Protein AF-A0A2Z6RD69-F1 (afdb_monomer)

Solvent-accessible surface area (backbone atoms only — not comparable to full-atom values): 12240 Å² total; per-residue (Å²): 138,85,84,83,81,80,77,81,79,75,80,77,78,74,77,72,75,71,79,79,71,28,57,44,72,60,38,43,79,26,50,42,64,58,38,48,56,56,53,67,76,43,97,69,84,78,51,71,75,56,50,52,48,39,59,77,64,63,42,27,20,49,56,56,70,68,52,44,58,68,55,35,48,75,70,68,46,56,67,78,54,28,60,51,50,39,55,48,51,62,55,30,72,45,63,68,74,52,79,88,66,58,84,45,73,63,53,50,52,52,52,31,51,76,71,66,47,77,82,83,61,68,84,77,58,78,76,82,77,77,83,83,72,90,74,58,95,80,38,64,68,58,52,52,50,51,52,53,51,51,52,52,53,52,58,54,70,68,49,91,42,82,75,50,53,63,54,49,50,57,55,51,54,53,56,54,58,60,46,66,82,74,54,89,79,86,86,90,78,85,89,88,133

Mean predicted aligned error: 19.44 Å

Structure (mmCIF, N/CA/C/O backbone):
data_AF-A0A2Z6RD69-F1
#
_entry.id   AF-A0A2Z6RD69-F1
#
loop_
_atom_site.group_PDB
_atom_site.id
_atom_site.type_symbol
_atom_site.label_atom_id
_atom_site.label_alt_id
_atom_site.label_comp_id
_atom_site.label_asym_id
_atom_site.label_entity_id
_atom_site.label_seq_id
_atom_site.pdbx_PDB_ins_code
_atom_site.Cartn_x
_atom_site.Cartn_y
_atom_site.Cartn_z
_atom_site.occupancy
_atom_site.B_iso_or_equiv
_atom_site.auth_seq_id
_atom_site.auth_comp_id
_atom_site.auth_asym_id
_atom_site.auth_atom_id
_atom_site.pdbx_PDB_model_num
ATOM 1 N N . MET A 1 1 ? 55.267 23.410 -36.744 1.00 39.72 1 MET A N 1
ATOM 2 C CA . MET A 1 1 ? 53.801 23.600 -36.730 1.00 39.72 1 MET A CA 1
ATOM 3 C C . MET A 1 1 ? 53.249 22.596 -35.735 1.00 39.72 1 MET A C 1
ATOM 5 O O . MET A 1 1 ? 53.411 21.408 -35.966 1.00 39.72 1 MET A O 1
ATOM 9 N N . SER A 1 2 ? 52.777 23.062 -34.579 1.00 41.88 2 SER A N 1
ATOM 10 C CA . SER A 1 2 ? 52.356 22.202 -33.466 1.00 41.88 2 SER A CA 1
ATOM 11 C C . SER A 1 2 ? 50.836 22.060 -33.500 1.00 41.88 2 SER A C 1
ATOM 13 O O . SER A 1 2 ? 50.135 23.068 -33.444 1.00 41.88 2 SER A O 1
ATOM 15 N N . SER A 1 3 ? 50.338 20.835 -33.652 1.00 45.72 3 SER A N 1
ATOM 16 C CA . SER A 1 3 ? 48.906 20.540 -33.710 1.00 45.72 3 SER A CA 1
ATOM 17 C C . SER A 1 3 ? 48.334 20.462 -32.293 1.00 45.72 3 SER A C 1
ATOM 19 O O . SER A 1 3 ? 48.671 19.555 -31.535 1.00 45.72 3 SER A O 1
ATOM 21 N N . GLN A 1 4 ? 47.468 21.410 -31.929 1.00 45.72 4 GLN A N 1
ATOM 22 C CA . GLN A 1 4 ? 46.631 21.319 -30.732 1.00 45.72 4 GLN A CA 1
ATOM 23 C C . GLN A 1 4 ? 45.548 20.256 -30.960 1.00 45.72 4 GLN A C 1
ATOM 25 O O . GLN A 1 4 ? 44.713 20.402 -31.850 1.00 45.72 4 GLN A O 1
ATOM 30 N N . ALA A 1 5 ? 45.552 19.197 -30.153 1.00 45.31 5 ALA A N 1
ATOM 31 C CA . ALA A 1 5 ? 44.437 18.262 -30.067 1.00 45.31 5 ALA A CA 1
ATOM 32 C C . ALA A 1 5 ? 43.362 18.859 -29.145 1.00 45.31 5 ALA A C 1
ATOM 34 O O . ALA A 1 5 ? 43.613 19.104 -27.964 1.00 45.31 5 ALA A O 1
ATOM 35 N N . SER A 1 6 ? 42.175 19.126 -29.687 1.00 50.34 6 SER A N 1
ATOM 36 C CA . SER A 1 6 ? 41.013 19.531 -28.896 1.00 50.34 6 SER A CA 1
ATOM 37 C C . SER A 1 6 ? 40.513 18.355 -28.058 1.00 50.34 6 SER A C 1
ATOM 39 O O . SER A 1 6 ? 40.300 17.258 -28.572 1.00 50.34 6 SER A O 1
ATOM 41 N N . LEU A 1 7 ? 40.326 18.600 -26.761 1.00 45.75 7 LEU A N 1
ATOM 42 C CA . LEU A 1 7 ? 39.707 17.663 -25.827 1.00 45.75 7 LEU A CA 1
ATOM 43 C C . LEU A 1 7 ? 38.266 17.345 -26.266 1.00 45.75 7 LEU A C 1
ATOM 45 O O . LEU A 1 7 ? 37.553 18.263 -26.685 1.00 45.75 7 LEU A O 1
ATOM 49 N N . PRO A 1 8 ? 37.805 16.087 -26.148 1.00 45.25 8 PRO A N 1
ATOM 50 C CA . PRO A 1 8 ? 36.407 15.765 -26.384 1.00 45.25 8 PRO A CA 1
ATOM 51 C C . PRO A 1 8 ? 35.546 16.458 -25.323 1.00 45.25 8 PRO A C 1
ATOM 53 O O . PRO A 1 8 ? 35.830 16.387 -24.127 1.00 45.25 8 PRO A O 1
ATOM 56 N N . ALA A 1 9 ? 34.503 17.155 -25.773 1.00 48.44 9 ALA A N 1
ATOM 57 C CA . ALA A 1 9 ? 33.519 17.765 -24.893 1.00 48.44 9 ALA A CA 1
ATOM 58 C C . ALA A 1 9 ? 32.874 16.676 -24.025 1.00 48.44 9 ALA A C 1
ATOM 60 O O . ALA A 1 9 ? 32.323 15.705 -24.548 1.00 48.44 9 ALA A O 1
ATOM 61 N N . SER A 1 10 ? 32.962 16.835 -22.703 1.00 44.03 10 SER A N 1
ATOM 62 C CA . SER A 1 10 ? 32.304 15.942 -21.754 1.00 44.03 10 SER A CA 1
ATOM 63 C C . SER A 1 10 ? 30.807 15.861 -22.064 1.00 44.03 10 SER A C 1
ATOM 65 O O . SER A 1 10 ? 30.185 16.907 -22.281 1.00 44.03 10 SER A O 1
ATOM 67 N N . PRO A 1 11 ? 30.198 14.662 -22.058 1.00 48.59 11 PRO A N 1
ATOM 68 C CA . PRO A 1 11 ? 28.756 14.547 -22.179 1.00 48.59 11 PRO A CA 1
ATOM 69 C C . PRO A 1 11 ? 28.122 15.300 -21.009 1.00 48.59 11 PRO A C 1
ATOM 71 O O . PRO A 1 11 ? 28.412 15.025 -19.843 1.00 48.59 11 PRO A O 1
ATOM 74 N N . ALA A 1 12 ? 27.292 16.292 -21.333 1.00 43.81 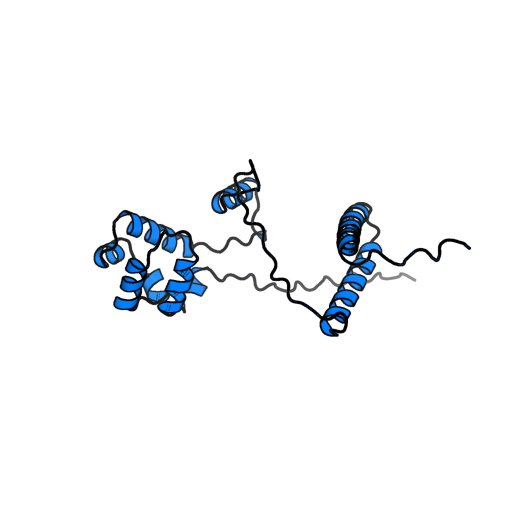12 ALA A N 1
ATOM 75 C CA . ALA A 1 12 ? 26.470 16.977 -20.355 1.00 43.81 12 ALA A CA 1
ATOM 76 C C . ALA A 1 12 ? 25.653 15.913 -19.618 1.00 43.81 12 ALA A C 1
ATOM 78 O O . ALA A 1 12 ? 24.848 15.209 -20.228 1.00 43.81 12 ALA A O 1
ATOM 79 N N . LEU A 1 13 ? 25.918 15.771 -18.318 1.00 40.81 13 LEU A N 1
ATOM 80 C CA . LEU A 1 13 ? 25.120 14.972 -17.402 1.00 40.81 13 LEU A CA 1
ATOM 81 C C . LEU A 1 13 ? 23.673 15.430 -17.556 1.00 40.81 13 LEU A C 1
ATOM 83 O O . LEU A 1 13 ? 23.290 16.507 -17.103 1.00 40.81 13 LEU A O 1
ATOM 87 N N . ILE A 1 14 ? 22.879 14.614 -18.242 1.00 50.59 14 ILE A N 1
ATOM 88 C CA . ILE A 1 14 ? 21.433 14.704 -18.189 1.00 50.59 14 ILE A CA 1
ATOM 89 C C . ILE A 1 14 ? 21.134 14.424 -16.723 1.00 50.59 14 ILE A C 1
ATOM 91 O O . ILE A 1 14 ? 21.324 13.301 -16.257 1.00 50.59 14 ILE A O 1
ATOM 95 N N . THR A 1 15 ? 20.788 15.464 -15.968 1.00 44.53 15 THR A N 1
ATOM 96 C CA . THR A 1 15 ? 20.327 15.329 -14.592 1.00 44.53 15 THR A CA 1
ATOM 97 C C . THR A 1 15 ? 19.033 14.535 -14.658 1.00 44.53 15 THR A C 1
ATOM 99 O O . THR A 1 15 ? 17.945 15.099 -14.781 1.00 44.53 15 THR A O 1
ATOM 102 N N . GLU A 1 16 ? 19.156 13.208 -14.646 1.00 43.66 16 GLU A N 1
ATOM 103 C CA . GLU A 1 16 ? 18.074 12.302 -14.321 1.00 43.66 16 GLU A CA 1
ATOM 104 C C . GLU A 1 16 ? 17.489 12.856 -13.032 1.00 43.66 16 GLU A C 1
ATOM 106 O O . GLU A 1 16 ? 18.148 12.903 -11.990 1.00 43.66 16 GLU A O 1
ATOM 111 N N . LYS A 1 17 ? 16.274 13.390 -13.130 1.00 44.03 17 LYS A N 1
ATOM 112 C CA . LYS A 1 17 ? 15.493 13.823 -11.987 1.00 44.03 17 LYS A CA 1
ATOM 113 C C . LYS A 1 17 ? 15.185 12.542 -11.229 1.00 44.03 17 LYS A C 1
ATOM 115 O O . LYS A 1 17 ? 14.165 11.909 -11.482 1.00 44.03 17 LYS A O 1
ATOM 120 N N . VAL A 1 18 ? 16.139 12.112 -10.401 1.00 50.16 18 VAL A N 1
ATOM 121 C CA . VAL A 1 18 ? 16.066 10.916 -9.571 1.00 50.16 18 VAL A CA 1
ATOM 122 C C . VAL A 1 18 ? 14.691 10.968 -8.938 1.00 50.16 18 VAL A C 1
ATOM 124 O O . VAL A 1 18 ? 14.381 11.931 -8.237 1.00 50.16 18 VAL A O 1
ATOM 127 N N . SER A 1 19 ? 13.832 10.014 -9.293 1.00 51.38 19 SER A N 1
ATOM 128 C CA . SER A 1 19 ? 12.452 9.981 -8.828 1.00 51.38 19 SER A CA 1
ATOM 129 C C . SER A 1 19 ? 12.483 9.796 -7.315 1.00 51.38 19 SER A C 1
ATOM 131 O O . SER A 1 19 ? 12.546 8.682 -6.808 1.00 51.38 19 SER A O 1
ATOM 133 N N . THR A 1 20 ? 12.501 10.904 -6.579 1.00 58.75 20 THR A N 1
ATOM 134 C CA . THR A 1 20 ? 12.463 10.945 -5.116 1.00 58.75 20 THR A CA 1
ATOM 135 C C . THR A 1 20 ? 11.065 10.661 -4.576 1.00 58.75 20 THR A C 1
ATOM 137 O O . THR A 1 20 ? 10.891 10.667 -3.359 1.00 58.75 20 THR A O 1
ATOM 140 N N . LYS A 1 21 ? 10.088 10.408 -5.460 1.00 68.50 21 LYS A N 1
ATOM 141 C CA . LYS A 1 21 ? 8.696 10.143 -5.107 1.00 68.50 21 LYS A CA 1
ATOM 142 C C . LYS A 1 21 ? 8.599 8.816 -4.349 1.00 68.50 21 LYS A C 1
ATOM 144 O O . LYS A 1 21 ? 8.937 7.754 -4.873 1.00 68.50 21 LYS A O 1
ATOM 149 N N . THR A 1 22 ? 8.170 8.894 -3.097 1.00 77.50 22 THR A N 1
ATOM 150 C CA . THR A 1 22 ? 7.910 7.739 -2.234 1.00 77.50 22 THR A CA 1
ATOM 151 C C . THR A 1 22 ? 6.554 7.114 -2.564 1.00 77.50 22 THR A C 1
ATOM 153 O O . THR A 1 22 ? 5.725 7.710 -3.253 1.00 77.50 22 THR A O 1
ATOM 156 N N . MET A 1 23 ? 6.295 5.900 -2.068 1.00 84.69 23 MET A N 1
ATOM 157 C CA . MET A 1 23 ? 4.976 5.280 -2.235 1.00 84.69 23 MET A CA 1
ATOM 158 C C . MET A 1 23 ? 3.888 6.081 -1.500 1.00 84.69 23 MET A C 1
ATOM 160 O O . MET A 1 23 ? 2.762 6.175 -1.982 1.00 84.69 23 MET A O 1
ATOM 164 N N . SER A 1 24 ? 4.244 6.710 -0.376 1.00 87.94 24 SER A N 1
ATOM 165 C CA . SER A 1 24 ? 3.379 7.647 0.343 1.00 87.94 24 SER A CA 1
ATOM 166 C C . SER A 1 24 ? 2.954 8.835 -0.528 1.00 87.94 24 SER A C 1
ATOM 168 O O . SER A 1 24 ? 1.783 9.200 -0.521 1.00 87.94 24 SER A O 1
ATOM 170 N N . ASP A 1 25 ? 3.865 9.398 -1.328 1.00 88.94 25 ASP A N 1
ATOM 171 C CA . ASP A 1 25 ? 3.561 10.529 -2.223 1.00 88.94 25 ASP A CA 1
ATOM 172 C C . ASP A 1 25 ? 2.627 10.152 -3.383 1.00 88.94 25 ASP A C 1
ATOM 174 O O . ASP A 1 25 ? 2.091 11.025 -4.059 1.00 88.94 25 ASP A O 1
ATOM 178 N N . LEU A 1 26 ? 2.492 8.858 -3.690 1.00 89.06 26 LEU A N 1
ATOM 179 C CA . LEU A 1 26 ? 1.514 8.370 -4.664 1.00 89.06 26 LEU A CA 1
ATOM 180 C C . LEU A 1 26 ? 0.145 8.195 -4.015 1.00 89.06 26 LEU A C 1
ATOM 182 O O . LEU A 1 26 ? -0.854 8.597 -4.592 1.00 89.06 26 LEU A O 1
ATOM 186 N N . ILE A 1 27 ? 0.117 7.605 -2.819 1.00 92.75 27 ILE A N 1
ATOM 187 C CA . ILE A 1 27 ? -1.126 7.265 -2.124 1.00 92.75 27 ILE A CA 1
ATOM 188 C C . ILE A 1 27 ? -1.825 8.509 -1.585 1.00 92.75 27 ILE A C 1
ATOM 190 O O . ILE A 1 27 ? -3.043 8.511 -1.510 1.00 92.75 27 ILE A O 1
ATOM 194 N N . LYS A 1 28 ? -1.087 9.562 -1.216 1.00 94.75 28 LYS A N 1
ATOM 195 C CA . LYS A 1 28 ? -1.651 10.764 -0.583 1.00 94.75 28 LYS A CA 1
ATOM 196 C C . LYS A 1 28 ? -2.823 11.378 -1.356 1.00 94.75 28 LYS A C 1
ATOM 198 O O . LYS A 1 28 ? -3.743 11.886 -0.724 1.00 94.75 28 LYS A O 1
ATOM 203 N N . ASP A 1 29 ? -2.780 11.308 -2.682 1.00 95.38 29 ASP A N 1
ATOM 204 C CA . ASP A 1 29 ? -3.767 11.936 -3.561 1.00 95.38 29 ASP A CA 1
ATOM 205 C C . ASP A 1 29 ? -4.932 10.997 -3.927 1.00 95.38 29 ASP A C 1
ATOM 207 O O . ASP A 1 29 ? -5.816 11.404 -4.674 1.00 95.38 29 ASP A O 1
ATOM 211 N N . PHE A 1 30 ? -4.944 9.757 -3.422 1.00 97.69 30 PHE A N 1
ATOM 212 C CA . PHE A 1 30 ? -5.991 8.788 -3.743 1.00 97.69 30 PHE A CA 1
ATOM 213 C C . PHE A 1 30 ? -7.309 9.110 -3.054 1.00 97.69 30 PHE A C 1
ATOM 215 O O . PHE A 1 30 ? -7.348 9.366 -1.845 1.00 97.69 30 PHE A O 1
ATOM 222 N N . ASP A 1 31 ? -8.400 8.971 -3.800 1.00 98.00 31 ASP A N 1
ATOM 223 C CA . ASP A 1 31 ? -9.725 8.845 -3.202 1.00 98.00 31 ASP A CA 1
ATOM 224 C C . ASP A 1 31 ? -9.923 7.464 -2.538 1.00 98.00 31 ASP A C 1
ATOM 226 O O . ASP A 1 31 ? -9.041 6.594 -2.533 1.00 98.00 31 ASP A O 1
ATOM 230 N N . THR A 1 32 ? -11.083 7.253 -1.913 1.00 98.00 32 THR A N 1
ATOM 231 C CA . THR A 1 32 ? -11.370 6.002 -1.200 1.00 98.00 32 THR A CA 1
ATOM 232 C C . THR A 1 32 ? -11.392 4.772 -2.115 1.00 98.00 32 THR A C 1
ATOM 234 O O . THR A 1 32 ? -10.953 3.700 -1.686 1.00 98.00 32 THR A O 1
ATOM 237 N N . GLU A 1 33 ? -11.874 4.878 -3.356 1.00 98.06 33 GLU A N 1
ATOM 238 C CA . GLU A 1 33 ? -11.934 3.727 -4.268 1.00 98.06 33 GLU A CA 1
ATOM 239 C C . GLU A 1 33 ? -10.560 3.422 -4.871 1.00 98.06 33 GLU A C 1
ATOM 241 O O . GLU A 1 33 ? -10.163 2.253 -4.903 1.00 98.06 33 GLU A O 1
ATOM 246 N N . GLU A 1 34 ? -9.793 4.447 -5.247 1.00 97.88 34 GLU A N 1
ATOM 247 C CA . GLU A 1 34 ? -8.403 4.306 -5.698 1.00 97.88 34 GLU A CA 1
ATOM 248 C C . GLU A 1 34 ? -7.528 3.658 -4.612 1.00 97.88 34 GLU A C 1
ATOM 250 O O . GLU A 1 34 ? -6.745 2.736 -4.883 1.00 97.88 34 GLU A O 1
ATOM 255 N N . LEU A 1 35 ? -7.709 4.062 -3.349 1.00 97.62 35 LEU A N 1
ATOM 256 C CA . LEU A 1 35 ? -7.048 3.433 -2.207 1.00 97.62 35 LEU A CA 1
ATOM 257 C C . LEU A 1 35 ? -7.437 1.953 -2.069 1.00 97.62 35 LEU A C 1
ATOM 259 O O . LEU A 1 35 ? -6.565 1.102 -1.862 1.00 97.62 35 LEU A O 1
ATOM 263 N N . ILE A 1 36 ? -8.726 1.619 -2.175 1.00 97.19 36 ILE A N 1
ATOM 264 C CA . ILE A 1 36 ? -9.204 0.231 -2.082 1.00 97.19 36 ILE A CA 1
ATOM 265 C C . ILE A 1 36 ? -8.630 -0.621 -3.212 1.00 97.19 36 ILE A C 1
ATOM 267 O O . ILE A 1 36 ? -8.153 -1.731 -2.950 1.00 97.19 36 ILE A O 1
ATOM 271 N N . GLU A 1 37 ? -8.622 -0.109 -4.441 1.00 96.62 37 GLU A N 1
ATOM 272 C CA . GLU A 1 37 ? -8.028 -0.793 -5.585 1.00 96.62 37 GLU A CA 1
ATOM 273 C C . GLU A 1 37 ? -6.540 -1.068 -5.339 1.00 96.62 37 GLU A C 1
ATOM 275 O O . GLU A 1 37 ? -6.066 -2.204 -5.491 1.00 96.62 37 GLU A O 1
ATOM 280 N N . TYR A 1 38 ? -5.807 -0.051 -4.887 1.00 95.25 38 TYR A N 1
ATOM 281 C CA . TYR A 1 38 ? -4.396 -0.177 -4.556 1.00 95.25 38 TYR A CA 1
ATOM 282 C C . TYR A 1 38 ? -4.152 -1.242 -3.480 1.00 95.25 38 TYR A C 1
ATOM 284 O O . TYR A 1 38 ? -3.307 -2.126 -3.665 1.00 95.25 38 TYR A O 1
ATOM 292 N N . LEU A 1 39 ? -4.898 -1.195 -2.372 1.00 94.44 39 LEU A N 1
ATOM 293 C CA . LEU A 1 39 ? -4.778 -2.139 -1.258 1.00 94.44 39 LEU A CA 1
ATOM 294 C C . LEU A 1 39 ? -5.194 -3.563 -1.654 1.00 94.44 39 LEU A C 1
ATOM 296 O O . LEU A 1 39 ? -4.586 -4.526 -1.177 1.00 94.44 39 LEU A O 1
ATOM 300 N N . GLY A 1 40 ? -6.175 -3.713 -2.547 1.00 92.62 40 GLY A N 1
ATOM 301 C CA . GLY A 1 40 ? -6.621 -5.001 -3.084 1.00 92.62 40 GLY A CA 1
ATOM 302 C C . GLY A 1 40 ? -5.541 -5.723 -3.887 1.00 92.62 40 GLY A C 1
ATOM 303 O O . GLY A 1 40 ? -5.436 -6.949 -3.832 1.00 92.62 40 GLY A O 1
ATOM 304 N N . ARG A 1 41 ? -4.664 -4.968 -4.557 1.00 89.69 41 ARG A N 1
ATOM 305 C CA . ARG A 1 41 ? -3.493 -5.510 -5.265 1.00 89.69 41 ARG A CA 1
ATOM 306 C C . ARG A 1 41 ? -2.354 -5.907 -4.316 1.00 89.69 41 ARG A C 1
ATOM 308 O O . ARG A 1 41 ? -1.399 -6.560 -4.744 1.00 89.69 41 ARG A O 1
ATOM 315 N N . LYS A 1 42 ? -2.408 -5.527 -3.033 1.00 88.06 42 LYS A N 1
ATOM 316 C CA . LYS A 1 42 ? -1.383 -5.881 -2.039 1.00 88.06 42 LYS A CA 1
ATOM 317 C C . LYS A 1 42 ? -1.709 -7.195 -1.341 1.00 88.06 42 LYS A C 1
ATOM 319 O O . LYS A 1 42 ? -2.856 -7.550 -1.095 1.00 88.06 42 LYS A O 1
ATOM 324 N N . ASN A 1 43 ? -0.666 -7.899 -0.906 1.00 86.81 43 ASN A N 1
ATOM 325 C CA . ASN A 1 43 ? -0.791 -9.149 -0.154 1.00 86.81 43 ASN A CA 1
ATOM 326 C C . ASN A 1 43 ? -1.147 -8.910 1.335 1.00 86.81 43 ASN A C 1
ATOM 328 O O . ASN A 1 43 ? -0.490 -9.428 2.240 1.00 86.81 43 ASN A O 1
ATOM 332 N N . LEU A 1 44 ? -2.183 -8.103 1.591 1.00 90.31 44 LEU A N 1
ATOM 333 C CA . LEU A 1 44 ? -2.658 -7.720 2.927 1.00 90.31 44 LEU A CA 1
ATOM 334 C C . LEU A 1 44 ? -3.815 -8.599 3.427 1.00 90.31 44 LEU A C 1
ATOM 336 O O . LEU A 1 44 ? -4.338 -8.357 4.517 1.00 90.31 44 LEU A O 1
ATOM 340 N N . LYS A 1 45 ? -4.216 -9.629 2.667 1.00 91.75 45 LYS A N 1
ATOM 341 C CA . LYS A 1 45 ? -5.328 -10.540 3.008 1.00 91.75 45 LYS A CA 1
ATOM 342 C C . LYS A 1 45 ? -6.596 -9.778 3.436 1.00 91.75 45 LYS A C 1
ATOM 344 O O . LYS A 1 45 ? -7.262 -10.153 4.404 1.00 91.75 45 LYS A O 1
ATOM 349 N N . LEU A 1 46 ? -6.873 -8.660 2.767 1.00 92.69 46 LEU A N 1
ATOM 350 C CA . LEU A 1 46 ? -8.092 -7.889 2.968 1.00 92.69 46 LEU A CA 1
ATOM 351 C C . LEU A 1 46 ? -9.260 -8.628 2.309 1.00 92.69 46 LEU A C 1
ATOM 353 O O . LEU A 1 46 ? -9.083 -9.341 1.325 1.00 92.69 46 LEU A O 1
ATOM 357 N N . LYS A 1 47 ? -10.442 -8.498 2.901 1.00 94.12 47 LYS A N 1
ATOM 358 C CA . LYS A 1 47 ? -11.693 -9.055 2.390 1.00 94.12 47 LYS A CA 1
ATOM 359 C C . LYS A 1 47 ? -12.633 -7.893 2.120 1.00 94.12 47 LYS A C 1
ATOM 361 O O . LYS A 1 47 ? -12.461 -6.822 2.700 1.00 94.12 47 LYS A O 1
ATOM 366 N N . GLU A 1 48 ? -13.672 -8.141 1.337 1.00 95.50 48 GLU A N 1
ATOM 367 C CA . GLU A 1 48 ? -14.663 -7.121 0.991 1.00 95.50 48 GLU A CA 1
ATOM 368 C C . GLU A 1 48 ? -15.281 -6.429 2.217 1.00 95.50 48 GLU A C 1
ATOM 370 O O . GLU A 1 48 ? -15.528 -5.229 2.207 1.00 95.50 48 GLU A O 1
ATOM 375 N N . THR A 1 49 ? -15.457 -7.146 3.330 1.00 94.75 49 THR A N 1
ATOM 376 C CA . THR A 1 49 ? -15.935 -6.561 4.593 1.00 94.75 49 THR A CA 1
ATOM 377 C C . THR A 1 49 ? -15.018 -5.468 5.137 1.00 94.75 49 THR A C 1
ATOM 379 O O . THR A 1 49 ? -15.510 -4.509 5.721 1.00 94.75 49 THR A O 1
ATOM 382 N N . HIS A 1 50 ? -13.704 -5.578 4.936 1.00 95.12 50 HIS A N 1
ATOM 383 C CA . HIS A 1 50 ? -12.755 -4.544 5.342 1.00 95.12 50 HIS A CA 1
ATOM 384 C C . HIS A 1 50 ? -12.842 -3.324 4.421 1.00 95.12 50 HIS A C 1
ATOM 386 O O . HIS A 1 50 ? -12.837 -2.199 4.907 1.00 95.12 50 HIS A O 1
ATOM 392 N N . PHE A 1 51 ? -12.996 -3.533 3.111 1.00 96.38 51 PHE A N 1
ATOM 393 C CA . PHE A 1 51 ? -13.170 -2.434 2.156 1.00 96.38 51 PHE A CA 1
ATOM 394 C C . PHE A 1 51 ? -14.476 -1.673 2.386 1.00 96.38 51 PHE A C 1
ATOM 396 O O . PHE A 1 51 ? -14.481 -0.447 2.362 1.00 96.38 51 PHE A O 1
ATOM 403 N N . LYS A 1 52 ? -15.563 -2.367 2.744 1.00 96.31 52 LYS A N 1
ATOM 404 C CA . LYS A 1 52 ? -16.813 -1.720 3.180 1.00 96.31 52 LYS A CA 1
ATOM 405 C C . LYS A 1 52 ? -16.621 -0.786 4.375 1.00 96.31 52 LYS A C 1
ATOM 407 O O . LYS A 1 52 ? -17.299 0.233 4.447 1.00 96.31 52 LYS A O 1
ATOM 412 N N . ILE A 1 53 ? -15.716 -1.113 5.301 1.00 95.19 53 ILE A N 1
ATOM 413 C CA . ILE A 1 53 ? -15.399 -0.234 6.434 1.00 95.19 53 ILE A CA 1
ATOM 414 C C . ILE A 1 53 ? -14.678 1.025 5.945 1.00 95.19 53 ILE A C 1
ATOM 416 O O . ILE A 1 53 ? -15.063 2.113 6.361 1.00 95.19 53 ILE A O 1
ATOM 420 N N . LEU A 1 54 ? -13.701 0.887 5.039 1.00 95.75 54 LEU A N 1
ATOM 421 C CA . LEU A 1 54 ? -12.997 2.032 4.448 1.00 95.75 54 LEU A CA 1
ATOM 422 C C . LEU A 1 54 ? -13.967 2.968 3.714 1.00 95.75 54 LEU A C 1
ATOM 424 O O . LEU A 1 54 ? -13.949 4.164 3.981 1.00 95.75 54 LEU A O 1
ATOM 428 N N . ARG A 1 55 ? -14.883 2.419 2.899 1.00 97.44 55 ARG A N 1
ATOM 429 C CA . ARG A 1 55 ? -15.952 3.186 2.225 1.00 97.44 55 ARG A CA 1
ATOM 430 C C . ARG A 1 55 ? -16.873 3.891 3.207 1.00 97.44 55 ARG A C 1
ATOM 432 O O . ARG A 1 55 ? -17.110 5.081 3.091 1.00 97.44 55 ARG A O 1
ATOM 439 N N . LYS A 1 56 ? -17.370 3.165 4.213 1.00 96.44 56 LYS A N 1
ATOM 440 C CA . LYS A 1 56 ? -18.288 3.714 5.225 1.00 96.44 56 LYS A CA 1
ATOM 441 C C . LYS A 1 56 ? -17.657 4.844 6.042 1.00 96.44 56 LYS A C 1
ATOM 443 O O . LYS A 1 56 ? -18.375 5.674 6.591 1.00 96.44 56 LYS A O 1
ATOM 448 N N . LYS A 1 57 ? -16.337 4.812 6.202 1.00 95.06 57 LYS A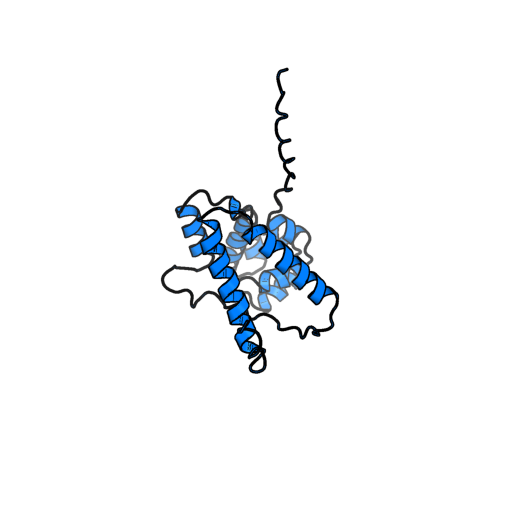 N 1
ATOM 449 C CA . LYS A 1 57 ? -15.560 5.817 6.928 1.00 95.06 57 LYS A CA 1
ATOM 450 C C . LYS A 1 57 ? -14.948 6.871 6.003 1.00 95.06 57 LYS A C 1
ATOM 452 O O . LYS A 1 57 ? -14.259 7.733 6.529 1.00 95.06 57 LYS A O 1
ATOM 457 N N . GLU A 1 58 ? -15.194 6.777 4.693 1.00 96.25 58 GLU A N 1
ATOM 458 C CA . GLU A 1 58 ? -14.679 7.687 3.662 1.00 96.25 58 GLU A CA 1
ATOM 459 C C . GLU A 1 58 ? -13.165 7.911 3.784 1.00 96.25 58 GLU A C 1
ATOM 461 O O . GLU A 1 58 ? -12.670 9.023 3.665 1.00 96.25 58 GLU A O 1
ATOM 466 N N . ILE A 1 59 ? -12.416 6.839 4.072 1.00 96.12 59 ILE A N 1
ATOM 467 C CA . ILE A 1 59 ? -10.966 6.937 4.279 1.00 96.12 59 ILE A CA 1
ATOM 468 C C . ILE A 1 59 ? -10.302 7.143 2.920 1.00 96.12 59 ILE A C 1
ATOM 470 O O . ILE A 1 59 ? -10.281 6.219 2.100 1.00 96.12 59 ILE A O 1
ATOM 474 N N . ALA A 1 60 ? -9.770 8.339 2.684 1.00 97.56 60 ALA A N 1
ATOM 475 C CA . ALA A 1 60 ? -8.957 8.645 1.517 1.00 97.56 60 ALA A CA 1
ATOM 476 C C . ALA A 1 60 ? -7.486 8.272 1.761 1.00 97.56 60 ALA A C 1
ATOM 478 O O . ALA A 1 60 ? -7.074 7.893 2.865 1.00 97.56 60 ALA A O 1
ATOM 479 N N . GLY A 1 61 ? -6.671 8.366 0.717 1.00 97.31 61 GLY A N 1
ATOM 480 C CA . GLY A 1 61 ? -5.258 8.024 0.775 1.00 97.31 61 GLY A CA 1
ATOM 481 C C . GLY A 1 61 ? -4.466 8.840 1.798 1.00 97.31 61 GLY A C 1
ATOM 482 O O . GLY A 1 61 ? -3.658 8.270 2.531 1.00 97.31 61 GLY A O 1
ATOM 483 N N . SER A 1 62 ? -4.740 10.141 1.928 1.00 95.31 62 SER A N 1
ATOM 484 C CA . SER A 1 62 ? -4.150 10.984 2.976 1.00 95.31 62 SER A CA 1
ATOM 485 C C . SER A 1 62 ? -4.503 10.498 4.383 1.00 95.31 62 SER A C 1
ATOM 487 O O . SER A 1 62 ? -3.610 10.343 5.214 1.00 95.31 62 SER A O 1
ATOM 489 N N . ASP A 1 63 ? -5.776 10.184 4.635 1.00 96.19 63 ASP A N 1
ATOM 490 C CA . ASP A 1 63 ? -6.245 9.727 5.948 1.00 96.19 63 ASP A CA 1
ATOM 491 C C . ASP A 1 63 ? -5.636 8.376 6.310 1.00 96.19 63 ASP A C 1
ATOM 493 O O . ASP A 1 63 ? -5.244 8.141 7.454 1.00 96.19 63 ASP A O 1
ATOM 497 N N . PHE A 1 64 ? -5.526 7.489 5.317 1.00 96.12 64 PHE A N 1
ATOM 498 C CA . PHE A 1 64 ? -4.925 6.171 5.470 1.00 96.12 64 PHE A CA 1
ATOM 499 C C . PHE A 1 64 ? -3.474 6.248 5.950 1.00 96.12 64 PHE A C 1
ATOM 501 O O . PHE A 1 64 ? -3.072 5.464 6.809 1.00 96.12 64 PHE A O 1
ATOM 508 N N . LEU A 1 65 ? -2.699 7.200 5.427 1.00 95.00 65 LEU A N 1
ATOM 509 C CA . LEU A 1 65 ? -1.307 7.413 5.829 1.00 95.00 65 LEU A CA 1
ATOM 510 C C . LEU A 1 65 ? -1.181 7.918 7.277 1.00 95.00 65 LEU A C 1
ATOM 512 O O . LEU A 1 65 ? -0.145 7.709 7.904 1.00 95.00 65 LEU A O 1
ATOM 516 N N . GLU A 1 66 ? -2.234 8.525 7.829 1.00 94.25 66 GLU A N 1
ATOM 517 C CA . GLU A 1 66 ? -2.296 9.007 9.216 1.00 94.25 66 GLU A CA 1
ATOM 518 C C . GLU A 1 66 ? -2.942 8.011 10.196 1.00 94.25 66 GLU A C 1
ATOM 520 O O . GLU A 1 66 ? -3.169 8.334 11.376 1.00 94.25 66 GLU A O 1
ATOM 525 N N . LEU A 1 67 ? -3.288 6.806 9.730 1.00 93.62 67 LEU A N 1
ATOM 526 C CA . LEU A 1 67 ? -3.848 5.769 10.586 1.00 93.62 67 LEU A CA 1
ATOM 527 C C . LEU A 1 67 ? -2.772 5.192 11.506 1.00 93.62 67 LEU A C 1
ATOM 529 O O . LEU A 1 67 ? -1.794 4.587 11.076 1.00 93.62 67 LEU A O 1
ATOM 533 N N . THR A 1 68 ? -3.007 5.336 12.806 1.00 92.19 68 THR A N 1
ATOM 534 C CA . THR A 1 68 ? -2.224 4.692 13.859 1.00 92.19 68 THR A CA 1
ATOM 535 C C . THR A 1 68 ? -2.880 3.381 14.284 1.00 92.19 68 THR A C 1
ATOM 537 O O . THR A 1 68 ? -4.055 3.131 14.001 1.00 92.19 68 THR A O 1
ATOM 540 N N . GLU A 1 69 ? -2.139 2.548 15.014 1.00 92.12 69 GLU A N 1
ATOM 541 C CA . GLU A 1 69 ? -2.672 1.322 15.621 1.00 92.12 69 GLU A CA 1
ATOM 542 C C . GLU A 1 69 ? -3.932 1.590 16.467 1.00 92.12 69 GLU A C 1
ATOM 544 O O . GLU A 1 69 ? -4.924 0.873 16.342 1.00 92.12 69 GLU A O 1
ATOM 549 N N . GLU A 1 70 ? -3.946 2.684 17.234 1.00 92.12 70 GLU A N 1
ATOM 550 C CA . GLU A 1 70 ? -5.101 3.115 18.029 1.00 92.12 70 GLU A CA 1
ATOM 551 C C . GLU A 1 70 ? -6.316 3.471 17.154 1.00 92.12 70 GLU A C 1
ATOM 553 O O . GLU A 1 70 ? -7.418 2.961 17.375 1.00 92.12 70 GLU A O 1
ATOM 558 N N . LYS A 1 71 ? -6.125 4.292 16.108 1.00 92.50 71 LYS A N 1
ATOM 559 C CA . LYS A 1 71 ? -7.209 4.655 15.176 1.00 92.50 71 LYS A CA 1
ATOM 560 C C . LYS A 1 71 ? -7.769 3.415 14.476 1.00 92.50 71 LYS A C 1
ATOM 562 O O . LYS A 1 71 ? -8.984 3.272 14.360 1.00 92.50 71 LYS A O 1
ATOM 567 N N . LEU A 1 72 ? -6.905 2.4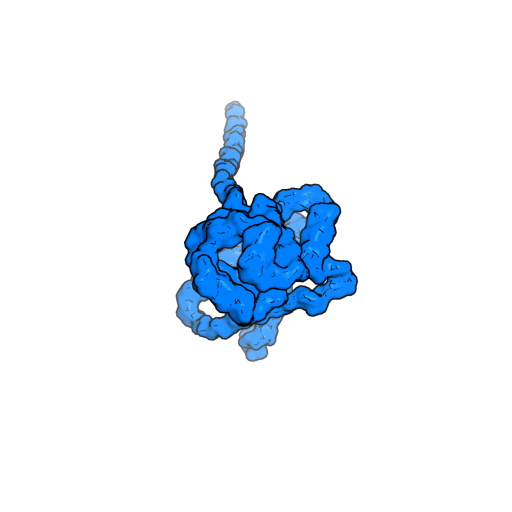94 14.052 1.00 91.69 72 LEU A N 1
ATOM 568 C CA . LEU A 1 72 ? -7.304 1.239 13.410 1.00 91.69 72 LEU A CA 1
ATOM 569 C C . LEU A 1 72 ? -8.113 0.332 14.351 1.00 91.69 72 LEU A C 1
ATOM 571 O O . LEU A 1 72 ? -9.082 -0.290 13.907 1.00 91.69 72 LEU A O 1
ATOM 575 N N . HIS A 1 73 ? -7.767 0.291 15.641 1.00 89.69 73 HIS A N 1
ATOM 576 C CA . HIS A 1 73 ? -8.540 -0.434 16.650 1.00 89.69 73 HIS A CA 1
ATOM 577 C C . HIS A 1 73 ? -9.931 0.195 16.854 1.00 89.69 73 HIS A C 1
ATOM 579 O O . HIS A 1 73 ? -10.939 -0.514 16.894 1.00 89.69 73 HIS A O 1
ATOM 585 N N . ASN A 1 74 ? -10.016 1.529 16.864 1.00 89.31 74 ASN A N 1
ATOM 586 C CA . ASN A 1 74 ? -11.285 2.265 16.962 1.00 89.31 74 ASN A CA 1
ATOM 587 C C . ASN A 1 74 ? -12.187 2.076 15.727 1.00 89.31 74 ASN A C 1
ATOM 589 O O . ASN A 1 74 ? -13.413 2.142 15.821 1.00 89.31 74 ASN A O 1
ATOM 593 N N . ILE A 1 75 ? -11.598 1.774 14.567 1.00 84.00 75 ILE A N 1
ATOM 594 C CA . ILE A 1 75 ? 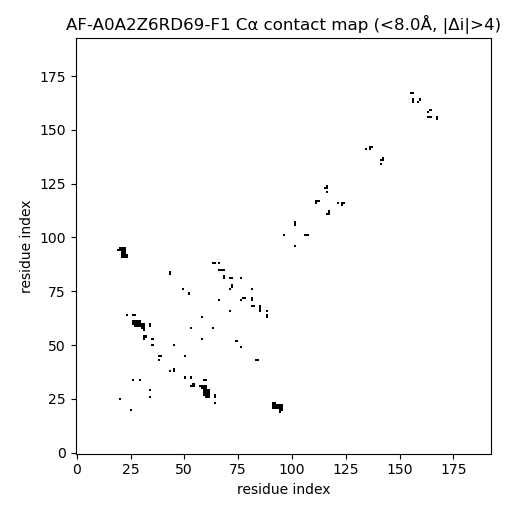-12.311 1.439 13.323 1.00 84.00 75 ILE A CA 1
ATOM 595 C C . ILE A 1 75 ? -12.817 -0.027 13.329 1.00 84.00 75 ILE A C 1
ATOM 597 O O . ILE A 1 75 ? -13.456 -0.478 12.379 1.00 84.00 75 ILE A O 1
ATOM 601 N N . SER A 1 76 ? -12.644 -0.752 14.444 1.00 85.06 76 SER A N 1
ATOM 602 C CA . SER A 1 76 ? -13.106 -2.135 14.661 1.00 85.06 76 SER A CA 1
ATOM 603 C C . SER A 1 76 ? -12.390 -3.189 13.808 1.00 85.06 76 SER A C 1
ATOM 605 O O . SER A 1 76 ? -12.950 -4.250 13.518 1.00 85.06 76 SER A O 1
ATOM 607 N N . PHE A 1 77 ? -11.144 -2.936 13.400 1.00 89.69 77 PHE A N 1
ATOM 608 C CA . PHE A 1 77 ? -10.334 -3.979 12.778 1.00 89.69 77 PHE A CA 1
ATOM 609 C C . PHE A 1 77 ? -9.811 -4.970 13.822 1.00 89.69 77 PHE A C 1
ATOM 611 O O . PHE A 1 77 ? -9.397 -4.600 14.916 1.00 89.69 77 PHE A O 1
ATOM 618 N N . ALA A 1 78 ? -9.789 -6.255 13.460 1.00 91.12 78 ALA A N 1
ATOM 619 C CA . ALA A 1 78 ? -9.193 -7.285 14.302 1.00 91.12 78 ALA A CA 1
ATOM 620 C C . ALA A 1 78 ? -7.690 -7.028 14.495 1.00 91.12 78 ALA A C 1
ATOM 622 O O . ALA A 1 78 ? -7.008 -6.634 13.545 1.00 91.12 78 ALA A O 1
ATOM 623 N N . LEU A 1 79 ? -7.160 -7.350 15.679 1.00 91.31 79 LEU A N 1
ATOM 624 C CA . LEU A 1 79 ? -5.762 -7.113 16.067 1.00 91.31 79 LEU A CA 1
ATOM 625 C C . LEU A 1 79 ? -4.749 -7.529 14.984 1.00 91.31 79 LEU A C 1
ATOM 627 O O . LEU A 1 79 ? -3.894 -6.748 14.582 1.00 91.31 79 LEU A O 1
ATOM 631 N N . GLY A 1 80 ? -4.898 -8.732 14.418 1.00 92.12 80 GLY A N 1
ATOM 632 C CA . GLY A 1 80 ? -3.986 -9.223 13.379 1.00 92.12 80 GLY A CA 1
ATOM 633 C C . GLY A 1 80 ? -4.030 -8.441 12.057 1.00 92.12 80 GLY A C 1
ATOM 634 O O . GLY A 1 80 ? -3.073 -8.492 11.282 1.00 92.12 80 GLY A O 1
ATOM 635 N N . LEU A 1 81 ? -5.130 -7.744 11.760 1.00 92.81 81 LEU A N 1
ATOM 636 C CA . LEU A 1 81 ? -5.216 -6.825 10.626 1.00 92.81 81 LEU A CA 1
ATOM 637 C C . LEU A 1 81 ? -4.635 -5.454 10.983 1.00 92.81 81 LEU A C 1
ATOM 639 O O . LEU A 1 81 ? -3.884 -4.918 10.172 1.00 92.81 81 LEU A O 1
ATOM 643 N N . VAL A 1 82 ? -4.919 -4.947 12.186 1.00 94.75 82 VAL A N 1
ATOM 644 C CA . VAL A 1 82 ? -4.349 -3.695 12.708 1.00 94.75 82 VAL A CA 1
ATOM 645 C C . VAL A 1 82 ? -2.826 -3.729 12.610 1.00 94.75 82 VAL A C 1
ATOM 647 O O . VAL A 1 82 ? -2.247 -2.936 11.874 1.00 94.75 82 VAL A O 1
ATOM 650 N N . THR A 1 83 ? -2.178 -4.734 13.207 1.00 93.88 83 THR A N 1
ATOM 651 C CA . THR A 1 83 ? -0.713 -4.876 13.171 1.00 93.88 83 THR A CA 1
ATOM 652 C C . THR A 1 83 ? -0.160 -4.925 11.742 1.00 93.88 83 THR A C 1
ATOM 654 O O . THR A 1 83 ? 0.926 -4.419 11.464 1.00 93.88 83 THR A O 1
ATOM 657 N N . ARG A 1 84 ? -0.891 -5.551 10.810 1.00 94.75 84 ARG A N 1
ATOM 658 C CA . ARG A 1 84 ? -0.459 -5.677 9.413 1.00 94.75 84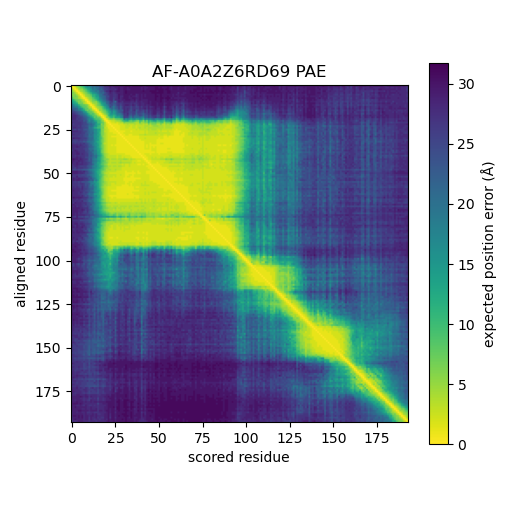 ARG A CA 1
ATOM 659 C C . ARG A 1 84 ? -0.584 -4.361 8.649 1.00 94.75 84 ARG A C 1
ATOM 661 O O . ARG A 1 84 ? 0.302 -4.064 7.855 1.00 94.75 84 ARG A O 1
ATOM 668 N N . LEU A 1 85 ? -1.655 -3.604 8.876 1.00 94.69 85 LEU A N 1
ATOM 669 C CA . LEU A 1 85 ? -1.850 -2.289 8.267 1.00 94.69 85 LEU A CA 1
ATOM 670 C C . LEU A 1 85 ? -0.851 -1.274 8.822 1.00 94.69 85 LEU A C 1
ATOM 672 O O . LEU A 1 85 ? -0.217 -0.595 8.024 1.00 94.69 85 LEU A O 1
ATOM 676 N N . THR A 1 86 ? -0.616 -1.248 10.136 1.00 93.75 86 THR A N 1
ATOM 677 C CA . THR A 1 86 ? 0.383 -0.358 10.752 1.00 93.75 86 THR A CA 1
ATOM 678 C C . THR A 1 86 ? 1.772 -0.575 10.150 1.00 93.75 86 THR A C 1
ATOM 680 O O . THR A 1 86 ? 2.384 0.364 9.650 1.00 93.75 86 THR A O 1
ATOM 683 N N . LYS A 1 87 ? 2.240 -1.833 10.087 1.00 92.88 87 LYS A N 1
ATOM 684 C CA . LYS A 1 87 ? 3.532 -2.168 9.458 1.00 92.88 87 LYS A CA 1
ATOM 685 C C . LYS A 1 87 ? 3.578 -1.822 7.972 1.00 92.88 87 LYS A C 1
ATOM 687 O O . LYS A 1 87 ? 4.632 -1.477 7.447 1.00 92.88 87 LYS A O 1
ATOM 692 N N . PHE A 1 88 ? 2.450 -1.964 7.275 1.00 93.00 88 PHE A N 1
ATOM 693 C CA . PHE A 1 88 ? 2.363 -1.598 5.868 1.00 93.00 88 PHE A CA 1
ATOM 694 C C . PHE A 1 88 ? 2.527 -0.089 5.684 1.00 93.00 88 PHE A C 1
ATOM 696 O O . PHE A 1 88 ? 3.363 0.310 4.881 1.00 93.00 88 PHE A O 1
ATOM 703 N N . ILE A 1 89 ? 1.794 0.720 6.456 1.00 93.12 89 ILE A N 1
ATOM 704 C CA . ILE A 1 89 ? 1.852 2.188 6.424 1.00 93.12 89 ILE A CA 1
ATOM 705 C C . ILE A 1 89 ? 3.262 2.682 6.752 1.00 93.12 89 ILE A C 1
ATOM 707 O O . ILE A 1 89 ? 3.822 3.477 6.000 1.00 93.12 89 ILE A O 1
ATOM 711 N N . GLU A 1 90 ? 3.883 2.141 7.800 1.00 90.12 90 GLU A N 1
ATOM 712 C CA . GLU A 1 90 ? 5.270 2.455 8.161 1.00 90.12 90 GLU A CA 1
ATOM 713 C C . GLU A 1 90 ? 6.237 2.183 6.993 1.00 90.12 90 GLU A C 1
ATOM 715 O O . GLU A 1 90 ? 7.101 3.003 6.676 1.00 90.12 90 GLU A O 1
ATOM 720 N N . GLY A 1 91 ? 6.028 1.081 6.266 1.00 87.31 91 GLY A N 1
ATOM 721 C CA . GLY A 1 91 ? 6.794 0.731 5.070 1.00 87.31 91 GLY A CA 1
ATOM 722 C C . GLY A 1 91 ? 6.589 1.658 3.863 1.00 87.31 91 GLY A C 1
ATOM 723 O O . GLY A 1 91 ? 7.456 1.689 2.991 1.00 87.31 91 GLY A O 1
ATOM 724 N N . LEU A 1 92 ? 5.496 2.432 3.793 1.00 86.56 92 LEU A N 1
ATOM 725 C CA . LEU A 1 92 ? 5.231 3.370 2.685 1.00 86.56 92 LEU A CA 1
ATOM 726 C C . LEU A 1 92 ? 6.124 4.614 2.729 1.00 86.56 92 LEU A C 1
ATOM 728 O O . LEU A 1 92 ? 6.356 5.237 1.689 1.00 86.56 92 LEU A O 1
ATOM 732 N N . SER A 1 93 ? 6.618 4.954 3.923 1.00 72.19 93 SER A N 1
ATOM 733 C CA . SER A 1 93 ? 7.540 6.070 4.158 1.00 72.19 93 SER A CA 1
ATOM 734 C C . SER A 1 93 ? 8.970 5.773 3.694 1.00 72.19 93 SER A C 1
ATOM 736 O O . SER A 1 93 ? 9.766 6.689 3.474 1.00 72.19 93 SER A O 1
ATOM 738 N N . GLN A 1 94 ? 9.308 4.492 3.498 1.00 69.62 94 GLN A N 1
ATOM 739 C CA . GLN A 1 94 ? 10.605 4.112 2.960 1.00 69.62 94 GLN A CA 1
ATOM 740 C C . GLN A 1 94 ? 10.674 4.564 1.501 1.00 69.62 94 GLN A C 1
ATOM 742 O O . GLN A 1 94 ? 9.812 4.224 0.685 1.00 69.62 94 GLN A O 1
ATOM 747 N N . LYS A 1 95 ? 11.717 5.331 1.154 1.00 58.78 95 LYS A N 1
ATOM 748 C CA . LYS A 1 95 ? 12.038 5.599 -0.251 1.00 58.78 95 LYS A CA 1
ATOM 749 C C . LYS A 1 95 ? 12.063 4.264 -0.982 1.00 58.78 95 LYS A C 1
ATOM 751 O O . LYS A 1 95 ? 12.687 3.320 -0.497 1.00 58.78 95 LYS A O 1
ATOM 756 N N . LEU A 1 96 ? 11.400 4.202 -2.140 1.00 58.53 96 LEU A N 1
ATOM 757 C CA . LEU A 1 96 ? 11.671 3.168 -3.130 1.00 58.53 96 LEU A CA 1
ATOM 758 C C . LEU A 1 96 ? 13.184 3.196 -3.325 1.00 58.53 96 LEU A C 1
ATOM 760 O O . LEU A 1 96 ? 13.715 4.147 -3.895 1.00 58.53 96 LEU A O 1
ATOM 764 N N . GLN A 1 97 ? 13.885 2.232 -2.726 1.00 52.03 97 GLN A N 1
ATOM 765 C CA . GLN A 1 97 ? 15.308 2.065 -2.951 1.00 52.03 97 GLN A CA 1
ATOM 766 C C . GLN A 1 97 ? 15.416 1.821 -4.445 1.00 52.03 97 GLN A C 1
ATOM 768 O O . GLN A 1 97 ? 14.979 0.784 -4.946 1.00 52.03 97 GLN A O 1
ATOM 773 N N . ASN A 1 98 ? 15.885 2.838 -5.166 1.00 55.69 98 ASN A N 1
ATOM 774 C CA . ASN A 1 98 ? 16.163 2.697 -6.578 1.00 55.69 98 ASN A CA 1
ATOM 775 C C . ASN A 1 98 ? 17.107 1.506 -6.686 1.00 55.69 98 ASN A C 1
ATOM 777 O O . ASN A 1 98 ? 18.098 1.452 -5.964 1.00 55.69 98 ASN A O 1
ATOM 781 N N . TYR A 1 99 ? 16.806 0.548 -7.558 1.00 54.69 99 TYR A N 1
ATOM 782 C CA . TYR A 1 99 ? 17.637 -0.644 -7.746 1.00 54.69 99 TYR A CA 1
ATOM 783 C C . TYR A 1 99 ? 19.104 -0.289 -8.064 1.00 54.69 99 TYR A C 1
ATOM 785 O O . TYR A 1 99 ? 20.006 -1.060 -7.758 1.00 54.69 99 TYR A O 1
ATOM 793 N N . SER A 1 100 ? 19.352 0.920 -8.583 1.00 54.78 100 SER A N 1
ATOM 794 C CA . SER A 1 100 ? 20.684 1.510 -8.777 1.00 54.78 100 SER A CA 1
ATOM 795 C C . SER A 1 100 ? 21.442 1.854 -7.484 1.00 54.78 100 SER A C 1
ATOM 797 O O . SER A 1 100 ? 22.626 2.167 -7.534 1.00 54.78 100 SER A O 1
ATOM 799 N N . SER A 1 101 ? 20.779 1.807 -6.327 1.00 55.97 101 SER A N 1
ATOM 800 C CA . SER A 1 101 ? 21.335 2.093 -4.996 1.00 55.97 101 SER A CA 1
ATOM 801 C C . SER A 1 101 ? 21.753 0.828 -4.247 1.00 55.97 101 SER A C 1
ATOM 803 O O . SER A 1 101 ? 22.249 0.941 -3.127 1.00 55.97 101 SER A O 1
ATOM 805 N N . LEU A 1 102 ? 21.552 -0.360 -4.835 1.00 65.88 102 LEU A N 1
ATOM 806 C CA . LEU A 1 102 ? 22.067 -1.620 -4.305 1.00 65.88 102 LEU A CA 1
ATOM 807 C C . LEU A 1 102 ? 23.594 -1.567 -4.360 1.00 65.88 102 LEU A C 1
ATOM 809 O O . LEU A 1 102 ? 24.198 -1.727 -5.419 1.00 65.88 102 LEU A O 1
ATOM 813 N N . LYS A 1 103 ? 24.215 -1.276 -3.219 1.00 69.31 103 LYS A N 1
ATOM 814 C CA . LYS A 1 103 ? 25.670 -1.115 -3.124 1.00 69.31 103 LYS A CA 1
ATOM 815 C C . LYS A 1 103 ? 26.352 -2.424 -2.766 1.00 69.31 103 LYS A C 1
ATOM 817 O O . LYS A 1 103 ? 27.545 -2.572 -3.020 1.00 69.31 103 LYS A O 1
ATOM 822 N N . THR A 1 104 ? 25.616 -3.357 -2.165 1.00 75.19 104 THR A N 1
ATOM 823 C CA . THR A 1 104 ? 26.184 -4.580 -1.606 1.00 75.19 104 THR A CA 1
ATOM 824 C C . THR A 1 104 ? 25.371 -5.825 -1.958 1.00 75.19 104 THR A C 1
ATOM 826 O O . THR A 1 104 ? 24.178 -5.773 -2.263 1.00 75.19 104 THR A O 1
ATOM 829 N N . LEU A 1 105 ? 26.035 -6.982 -1.888 1.00 77.12 105 LEU A N 1
ATOM 830 C CA . LEU A 1 105 ? 25.403 -8.291 -2.054 1.00 77.12 105 LEU A CA 1
ATOM 831 C C . LEU A 1 105 ? 24.301 -8.535 -1.009 1.00 77.12 105 LEU A C 1
ATOM 833 O O . LEU A 1 105 ? 23.319 -9.218 -1.299 1.00 77.12 105 LEU A O 1
ATOM 837 N N . ASP A 1 106 ? 24.454 -7.983 0.193 1.00 78.38 106 ASP A N 1
ATOM 838 C CA . ASP A 1 106 ? 23.465 -8.130 1.257 1.00 78.38 106 ASP A CA 1
ATOM 839 C C . ASP A 1 106 ? 22.205 -7.305 0.978 1.00 78.38 106 ASP A C 1
ATOM 841 O O . ASP A 1 106 ? 21.108 -7.836 1.158 1.00 78.38 106 ASP A O 1
ATOM 845 N N . ASP A 1 107 ? 22.334 -6.098 0.409 1.00 76.25 107 ASP A N 1
ATOM 846 C CA . ASP A 1 107 ? 21.181 -5.307 -0.057 1.00 76.25 107 ASP A CA 1
ATOM 847 C C . ASP A 1 107 ? 20.368 -6.088 -1.107 1.00 76.25 107 ASP A C 1
ATOM 849 O O . ASP A 1 107 ? 19.135 -6.149 -1.058 1.00 76.25 107 ASP A O 1
ATOM 853 N N . LEU A 1 108 ? 21.063 -6.744 -2.046 1.00 76.44 108 LEU A N 1
ATOM 854 C CA . LEU A 1 108 ? 20.437 -7.576 -3.076 1.00 76.44 108 LEU A CA 1
ATOM 855 C C . LEU A 1 108 ? 19.729 -8.796 -2.465 1.00 76.44 108 LEU A C 1
ATOM 857 O O . LEU A 1 108 ? 18.585 -9.091 -2.820 1.00 76.44 108 LEU A O 1
ATOM 861 N N . LYS A 1 109 ? 20.371 -9.499 -1.525 1.00 77.44 109 LYS A N 1
ATOM 862 C CA . LYS A 1 109 ? 19.762 -10.642 -0.821 1.00 77.44 109 LYS A CA 1
ATOM 863 C C . LYS A 1 109 ? 18.524 -10.228 -0.034 1.00 77.44 109 LYS A C 1
ATOM 865 O O . LYS A 1 109 ? 17.526 -10.954 -0.033 1.00 77.44 109 LYS A O 1
ATOM 870 N N . GLU A 1 110 ? 18.571 -9.080 0.633 1.00 78.12 110 GLU A N 1
ATOM 871 C CA . GLU A 1 110 ? 17.435 -8.550 1.379 1.00 78.12 110 GLU A CA 1
ATOM 872 C C . GLU A 1 110 ? 16.267 -8.221 0.438 1.00 78.12 110 GLU A C 1
ATOM 874 O O . GLU A 1 110 ? 15.125 -8.616 0.692 1.00 78.12 110 GLU A O 1
ATOM 879 N N . MET A 1 111 ? 16.556 -7.593 -0.704 1.00 74.88 111 MET A N 1
ATOM 880 C CA . MET A 1 111 ? 15.566 -7.319 -1.747 1.00 74.88 111 MET A CA 1
ATOM 881 C C . MET A 1 111 ? 14.926 -8.583 -2.325 1.00 74.88 111 MET A C 1
ATOM 883 O O . MET A 1 111 ? 13.702 -8.636 -2.479 1.00 74.88 111 MET A O 1
ATOM 887 N N . LEU A 1 112 ? 15.718 -9.609 -2.634 1.00 75.69 112 LEU A N 1
ATOM 888 C CA . LEU A 1 112 ? 15.203 -10.879 -3.149 1.00 75.69 112 LEU A CA 1
ATOM 889 C C . LEU A 1 112 ? 14.293 -11.560 -2.116 1.00 75.69 112 LEU A C 1
ATOM 891 O O . LEU A 1 112 ? 13.187 -11.988 -2.454 1.00 75.69 112 LEU A O 1
ATOM 895 N N . ARG A 1 113 ? 14.673 -11.537 -0.831 1.00 75.44 113 ARG A N 1
ATOM 896 C CA . ARG A 1 113 ? 13.823 -12.015 0.274 1.00 75.44 113 ARG A CA 1
ATOM 897 C C . ARG A 1 113 ? 12.504 -11.252 0.379 1.00 75.44 113 ARG A C 1
ATOM 899 O O . ARG A 1 113 ? 11.458 -11.889 0.504 1.00 75.44 113 ARG A O 1
ATOM 906 N N . ARG A 1 114 ? 12.520 -9.915 0.289 1.00 67.44 114 ARG A N 1
ATOM 907 C CA . ARG A 1 114 ? 11.295 -9.083 0.293 1.00 67.44 114 ARG A CA 1
ATOM 908 C C . ARG A 1 114 ? 10.339 -9.474 -0.840 1.00 67.44 114 ARG A C 1
ATOM 910 O O . ARG A 1 114 ? 9.126 -9.500 -0.638 1.00 67.44 114 ARG A O 1
ATOM 917 N N . ASN A 1 115 ? 10.887 -9.841 -1.997 1.00 66.88 115 ASN A N 1
ATOM 918 C CA . ASN A 1 115 ? 10.130 -10.304 -3.161 1.00 66.88 115 ASN A CA 1
ATOM 919 C C . ASN A 1 115 ? 9.846 -11.815 -3.161 1.00 66.88 115 ASN A C 1
ATOM 921 O O . ASN A 1 115 ? 9.300 -12.328 -4.134 1.00 66.88 115 ASN A O 1
ATOM 925 N N . LYS A 1 116 ? 10.167 -12.526 -2.070 1.00 69.56 116 LYS A N 1
ATOM 926 C CA . LYS A 1 116 ? 9.993 -13.981 -1.930 1.00 69.56 116 LYS A CA 1
ATOM 927 C C . LYS A 1 116 ? 10.701 -14.784 -3.029 1.00 69.56 116 LYS A C 1
ATOM 929 O O . LYS A 1 116 ? 10.217 -15.829 -3.448 1.00 69.56 116 LYS A O 1
ATOM 934 N N . VAL A 1 117 ? 11.847 -14.280 -3.478 1.00 69.12 117 VAL A N 1
ATOM 935 C CA . VAL A 1 117 ? 12.778 -14.970 -4.367 1.00 69.12 117 VAL A CA 1
ATOM 936 C C . VAL A 1 117 ? 13.896 -15.511 -3.484 1.00 69.12 117 VAL A C 1
ATOM 938 O O . VAL A 1 117 ? 14.827 -14.806 -3.110 1.00 69.12 117 VAL A O 1
ATOM 941 N N . ASN A 1 118 ? 13.752 -16.757 -3.057 1.00 66.44 118 ASN A N 1
ATOM 942 C CA . ASN A 1 118 ? 14.619 -17.419 -2.081 1.00 66.44 118 ASN A CA 1
ATOM 943 C C . ASN A 1 118 ? 15.777 -18.203 -2.725 1.00 66.44 118 ASN A C 1
ATOM 945 O O . ASN A 1 118 ? 16.494 -18.908 -2.026 1.00 66.44 118 ASN A O 1
ATOM 949 N N . GLY A 1 119 ? 16.009 -18.032 -4.030 1.00 58.91 119 GLY A N 1
ATOM 950 C CA . GLY A 1 119 ? 17.206 -18.510 -4.735 1.00 58.91 119 GLY A CA 1
ATOM 951 C C . GLY A 1 119 ? 17.292 -20.024 -4.948 1.00 58.91 119 GLY A C 1
ATOM 952 O O . GLY A 1 119 ? 18.104 -20.459 -5.753 1.00 58.91 119 GLY A O 1
ATOM 953 N N . GLU A 1 120 ? 16.457 -20.808 -4.268 1.00 65.62 120 GLU A N 1
ATOM 954 C CA . GLU A 1 120 ? 16.410 -22.269 -4.391 1.00 65.62 120 GLU A CA 1
ATOM 955 C C . GLU A 1 120 ? 15.626 -22.712 -5.635 1.00 65.62 120 GLU A C 1
ATOM 957 O O . GLU A 1 120 ? 15.978 -23.701 -6.268 1.00 65.62 120 GLU A O 1
ATOM 962 N N . ASP A 1 121 ? 14.609 -21.936 -6.029 1.00 57.91 121 ASP A N 1
ATOM 963 C CA . ASP A 1 121 ? 13.850 -22.155 -7.258 1.00 57.91 121 ASP A CA 1
ATOM 964 C C . ASP A 1 121 ? 13.173 -20.854 -7.745 1.00 57.91 121 ASP A C 1
ATOM 966 O O . ASP A 1 121 ? 12.714 -20.026 -6.949 1.00 57.91 121 ASP A O 1
ATOM 970 N N . ILE A 1 122 ? 13.113 -20.663 -9.065 1.00 62.56 122 ILE A N 1
ATOM 971 C CA . ILE A 1 122 ? 12.473 -19.514 -9.730 1.00 62.56 122 ILE A CA 1
ATOM 972 C C . ILE A 1 122 ? 10.990 -19.757 -10.036 1.00 62.56 122 ILE A C 1
ATOM 974 O O . ILE A 1 122 ? 10.309 -18.845 -10.501 1.00 62.56 122 ILE A O 1
ATOM 978 N N . THR A 1 123 ? 10.469 -20.950 -9.745 1.00 61.97 123 THR A N 1
ATOM 979 C CA . THR A 1 123 ? 9.064 -21.337 -9.979 1.00 61.97 123 THR A CA 1
ATOM 980 C C . THR A 1 123 ? 8.036 -20.436 -9.284 1.00 61.97 123 THR A C 1
ATOM 982 O O . THR A 1 123 ? 6.910 -20.307 -9.760 1.00 61.97 123 THR A O 1
ATOM 985 N N . ASN A 1 124 ? 8.413 -19.755 -8.196 1.00 58.31 124 ASN A N 1
ATOM 986 C CA . ASN A 1 124 ? 7.547 -18.792 -7.504 1.00 58.31 124 ASN A CA 1
ATOM 987 C C . ASN A 1 124 ? 7.479 -17.413 -8.186 1.00 58.31 124 ASN A C 1
ATOM 989 O O . ASN A 1 124 ? 6.597 -16.608 -7.862 1.00 58.31 124 ASN A O 1
ATOM 993 N N . ILE A 1 125 ? 8.387 -17.116 -9.122 1.00 66.00 125 ILE A N 1
ATOM 994 C CA . ILE A 1 125 ? 8.302 -15.910 -9.944 1.00 66.00 125 ILE A CA 1
ATOM 995 C C . ILE A 1 125 ? 7.183 -16.151 -10.947 1.00 66.00 125 ILE A C 1
ATOM 997 O O . ILE A 1 125 ? 7.301 -16.980 -11.846 1.00 66.00 125 ILE A O 1
ATOM 1001 N N . LYS A 1 126 ? 6.078 -15.418 -10.794 1.00 63.34 126 LYS A N 1
ATOM 1002 C CA . LYS A 1 126 ? 4.986 -15.471 -11.766 1.00 63.34 126 LYS A CA 1
ATOM 1003 C C . LYS A 1 126 ? 5.544 -15.119 -13.137 1.00 63.34 126 LYS A C 1
ATOM 1005 O O . LYS A 1 126 ? 5.967 -13.985 -13.361 1.00 63.34 126 LYS A O 1
ATOM 1010 N N . GLN A 1 127 ? 5.531 -16.091 -14.042 1.00 61.47 127 GLN A N 1
ATOM 1011 C CA . GLN A 1 127 ? 5.897 -15.853 -15.423 1.00 61.47 127 GLN A CA 1
ATOM 1012 C C . GLN A 1 127 ? 4.927 -14.814 -15.982 1.00 61.47 127 GLN A C 1
ATOM 1014 O O . GLN A 1 127 ? 3.706 -14.985 -15.928 1.00 61.47 127 GLN A O 1
ATOM 1019 N N . PHE A 1 128 ? 5.473 -13.697 -16.454 1.00 60.72 128 PHE A N 1
ATOM 1020 C CA . PHE A 1 128 ? 4.670 -12.703 -17.141 1.00 60.72 128 PHE A CA 1
ATOM 1021 C C . PHE A 1 128 ? 4.000 -13.390 -18.330 1.00 60.72 128 PHE A C 1
ATOM 1023 O O . PHE A 1 128 ? 4.673 -14.013 -19.148 1.00 60.72 128 PHE A O 1
ATOM 1030 N N . THR A 1 129 ? 2.673 -13.315 -18.390 1.00 62.59 129 THR A N 1
ATOM 1031 C CA . THR A 1 129 ? 1.923 -13.713 -19.578 1.00 62.59 129 THR A CA 1
ATOM 1032 C C . THR A 1 129 ? 1.772 -12.450 -20.413 1.00 62.59 129 THR A C 1
ATOM 1034 O O . THR A 1 129 ? 0.943 -11.609 -20.058 1.00 62.59 129 THR A O 1
ATOM 1037 N N . PRO A 1 130 ? 2.603 -12.243 -21.449 1.00 65.81 130 PRO A N 1
ATOM 1038 C CA . PRO A 1 130 ? 2.445 -11.086 -22.308 1.00 65.81 130 PRO A CA 1
ATOM 1039 C C . PRO A 1 130 ? 1.053 -11.105 -22.922 1.00 65.81 130 PRO A C 1
ATOM 1041 O O . PRO A 1 130 ? 0.597 -12.128 -23.434 1.00 65.81 130 PRO A O 1
ATOM 1044 N N . VAL A 1 131 ? 0.379 -9.960 -22.863 1.00 67.00 131 VAL A N 1
ATOM 1045 C CA . VAL A 1 131 ? -0.822 -9.741 -23.660 1.00 67.00 131 VAL A CA 1
ATOM 1046 C C . VAL A 1 131 ? -0.359 -9.697 -25.110 1.00 67.00 131 VAL A C 1
ATOM 1048 O O . VAL A 1 131 ? 0.369 -8.793 -25.511 1.00 67.00 131 VAL A O 1
ATOM 1051 N N . LEU A 1 132 ? -0.716 -10.728 -25.871 1.00 61.31 132 LEU A N 1
ATOM 1052 C CA . LEU A 1 132 ? -0.423 -10.791 -27.295 1.00 61.31 132 LEU A CA 1
ATOM 1053 C C . LEU A 1 132 ? -1.454 -9.942 -28.028 1.00 61.31 132 LEU A C 1
ATOM 1055 O O . LEU A 1 132 ? -2.574 -10.383 -28.287 1.00 61.31 132 LEU A O 1
ATOM 1059 N N . GLU A 1 133 ? -1.074 -8.714 -28.349 1.00 73.06 133 GLU A N 1
ATOM 1060 C CA . GLU A 1 133 ? -1.843 -7.873 -29.251 1.00 73.06 133 GLU A CA 1
ATOM 1061 C C . GLU A 1 133 ? -1.459 -8.213 -30.697 1.00 73.06 133 GLU A C 1
ATOM 1063 O O . GLU A 1 133 ? -0.278 -8.304 -31.041 1.00 73.06 133 GLU A O 1
ATOM 1068 N N . LYS A 1 134 ? -2.457 -8.470 -31.553 1.00 73.31 134 LYS A N 1
ATOM 1069 C CA . LYS A 1 134 ? -2.218 -8.742 -32.975 1.00 73.31 134 LYS A CA 1
ATOM 1070 C C . LYS A 1 134 ? -1.870 -7.435 -33.672 1.00 73.31 134 LYS A C 1
ATOM 1072 O O . LYS A 1 134 ? -2.756 -6.685 -34.068 1.00 73.31 134 LYS A O 1
ATOM 1077 N N . ILE A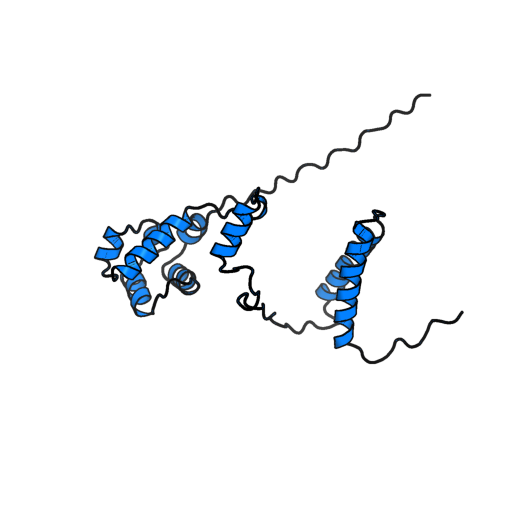 1 135 ? -0.580 -7.198 -33.847 1.00 73.75 135 ILE A N 1
ATOM 1078 C CA . ILE A 1 135 ? -0.078 -6.107 -34.674 1.00 73.75 135 ILE A CA 1
ATOM 1079 C C . ILE A 1 135 ? -0.016 -6.605 -36.122 1.00 73.75 135 ILE A C 1
ATOM 1081 O O . ILE A 1 135 ? 0.451 -7.713 -36.391 1.00 73.75 135 ILE A O 1
ATOM 1085 N N . SER A 1 136 ? -0.535 -5.810 -37.058 1.00 78.00 136 SER A N 1
ATOM 1086 C CA . SER A 1 136 ? -0.446 -6.116 -38.487 1.00 78.00 136 SER A CA 1
ATOM 1087 C C . SER A 1 136 ? 1.000 -5.993 -38.968 1.00 78.00 136 SER A C 1
ATOM 1089 O O . SER A 1 136 ? 1.697 -5.051 -38.596 1.00 78.00 136 SER A O 1
ATOM 1091 N N . ASN A 1 137 ? 1.427 -6.872 -39.877 1.00 73.88 137 ASN A N 1
ATOM 1092 C CA . ASN A 1 137 ? 2.726 -6.742 -40.544 1.00 73.88 137 ASN A CA 1
ATOM 1093 C C . ASN A 1 137 ? 2.852 -5.447 -41.356 1.00 73.88 137 ASN A C 1
ATOM 1095 O O . ASN A 1 137 ? 3.968 -5.074 -41.699 1.00 73.88 137 ASN A O 1
ATOM 1099 N N . ASP A 1 138 ? 1.743 -4.763 -41.649 1.00 81.50 138 ASP A N 1
ATOM 1100 C CA . ASP A 1 138 ? 1.715 -3.471 -42.338 1.00 81.50 138 ASP A CA 1
ATOM 1101 C C . ASP A 1 138 ? 1.613 -2.264 -41.405 1.00 81.50 138 ASP A C 1
ATOM 1103 O O . ASP A 1 138 ? 1.555 -1.127 -41.875 1.00 81.50 138 ASP A O 1
ATOM 1107 N N . ASP A 1 139 ? 1.648 -2.488 -40.090 1.00 85.25 139 ASP A N 1
ATOM 1108 C CA . ASP A 1 139 ? 1.672 -1.405 -39.118 1.00 85.25 139 ASP A CA 1
ATOM 1109 C C . ASP A 1 139 ? 2.965 -0.583 -39.252 1.00 85.25 139 ASP A C 1
ATOM 1111 O O . ASP A 1 139 ? 4.089 -1.070 -39.090 1.00 85.25 139 ASP A O 1
ATOM 1115 N N . LYS A 1 140 ? 2.798 0.698 -39.585 1.00 88.69 140 LYS A N 1
ATOM 1116 C CA . LYS A 1 140 ? 3.908 1.613 -39.861 1.00 88.69 140 LYS A CA 1
ATOM 1117 C C . LYS A 1 140 ? 4.759 1.885 -38.617 1.00 88.69 140 LYS A C 1
ATOM 1119 O O . LYS A 1 140 ? 5.973 2.038 -38.742 1.00 88.69 140 LYS A O 1
ATOM 1124 N N . ALA A 1 141 ? 4.144 1.952 -37.435 1.00 81.94 141 ALA A N 1
ATOM 1125 C CA . ALA A 1 141 ? 4.864 2.202 -36.190 1.00 81.94 141 ALA A CA 1
ATOM 1126 C C . ALA A 1 141 ? 5.700 0.979 -35.796 1.00 81.94 141 ALA A C 1
ATOM 1128 O O . ALA A 1 141 ? 6.854 1.125 -35.390 1.00 81.94 141 ALA A O 1
ATOM 1129 N N . PHE A 1 142 ? 5.162 -0.223 -36.002 1.00 79.31 142 PHE A N 1
ATOM 1130 C CA . PHE A 1 142 ? 5.882 -1.473 -35.804 1.00 79.31 142 PHE A CA 1
ATOM 1131 C C . PHE A 1 142 ? 7.073 -1.609 -36.757 1.00 79.31 142 PHE A C 1
ATOM 1133 O O . PHE A 1 142 ? 8.179 -1.892 -36.297 1.00 79.31 142 PHE A O 1
ATOM 1140 N N . LYS A 1 143 ? 6.891 -1.333 -38.059 1.00 82.56 143 LYS A N 1
ATOM 1141 C CA . LYS A 1 143 ? 7.997 -1.344 -39.038 1.00 82.56 143 LYS A CA 1
ATOM 1142 C C . LYS A 1 143 ? 9.119 -0.385 -38.636 1.00 82.56 143 LYS A C 1
ATOM 1144 O O . LYS A 1 143 ? 10.267 -0.808 -38.551 1.00 82.56 143 LYS A O 1
ATOM 1149 N N . HIS A 1 144 ? 8.787 0.862 -38.300 1.00 81.25 144 HIS A N 1
ATOM 1150 C CA . HIS A 1 144 ? 9.789 1.838 -37.861 1.00 81.25 144 HIS A CA 1
ATOM 1151 C C . HIS A 1 144 ? 10.484 1.448 -36.553 1.00 81.25 144 HIS A C 1
ATOM 1153 O O . HIS A 1 144 ? 11.690 1.637 -36.425 1.00 81.25 144 HIS A O 1
ATOM 1159 N N . CYS A 1 145 ? 9.755 0.875 -35.594 1.00 79.25 145 CYS A N 1
ATOM 1160 C CA . CYS A 1 145 ? 10.345 0.355 -34.361 1.00 79.25 145 CYS A CA 1
ATOM 1161 C C . CYS A 1 145 ? 11.359 -0.762 -34.657 1.00 79.25 145 CYS A C 1
ATOM 1163 O O . CYS A 1 145 ? 12.472 -0.754 -34.131 1.00 79.25 145 CYS A O 1
ATOM 1165 N N . MET A 1 146 ? 11.010 -1.694 -35.549 1.00 82.50 146 MET A N 1
ATOM 1166 C CA . MET A 1 146 ? 11.911 -2.770 -35.964 1.00 82.50 146 MET A CA 1
ATOM 1167 C C . MET A 1 146 ? 13.152 -2.235 -36.687 1.00 82.50 146 MET A C 1
ATOM 1169 O O . MET A 1 146 ? 14.258 -2.688 -36.398 1.00 82.50 146 MET A O 1
ATOM 1173 N N . GLU A 1 147 ? 12.996 -1.253 -37.578 1.00 83.81 147 GLU A N 1
ATOM 1174 C CA . GLU A 1 147 ? 14.114 -0.580 -38.255 1.00 83.81 147 GLU A CA 1
ATOM 1175 C C . GLU A 1 147 ? 15.059 0.115 -37.261 1.00 83.81 147 GLU A C 1
ATOM 1177 O O . GLU A 1 147 ? 16.274 -0.058 -37.352 1.00 83.81 147 GLU A O 1
ATOM 1182 N N . ASP A 1 148 ? 14.519 0.840 -36.276 1.00 82.00 148 ASP A N 1
ATOM 1183 C CA . ASP A 1 148 ? 15.301 1.518 -35.233 1.00 82.00 148 ASP A CA 1
ATOM 1184 C C . ASP A 1 148 ? 16.071 0.520 -34.348 1.00 82.00 148 ASP A C 1
ATOM 1186 O O . ASP A 1 148 ? 17.255 0.721 -34.060 1.00 82.00 148 ASP A O 1
ATOM 1190 N N . ILE A 1 149 ? 15.445 -0.603 -33.975 1.00 78.50 149 ILE A N 1
ATOM 1191 C CA . ILE A 1 149 ? 16.109 -1.683 -33.228 1.00 78.50 149 ILE A CA 1
ATOM 1192 C C . ILE A 1 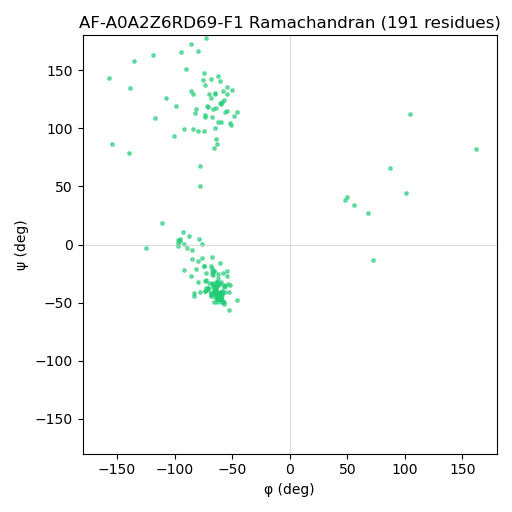149 ? 17.249 -2.288 -34.056 1.00 78.50 149 ILE A C 1
ATOM 1194 O O . ILE A 1 149 ? 18.355 -2.461 -33.540 1.00 78.50 149 ILE A O 1
ATOM 1198 N N . ILE A 1 150 ? 17.008 -2.592 -35.336 1.00 82.56 150 ILE A N 1
ATOM 1199 C CA . ILE A 1 150 ? 18.026 -3.148 -36.241 1.00 82.56 150 ILE A CA 1
ATOM 1200 C C . ILE A 1 150 ? 19.204 -2.178 -36.387 1.00 82.56 150 ILE A C 1
ATOM 1202 O O . ILE A 1 150 ? 20.363 -2.599 -36.302 1.00 82.56 150 ILE A O 1
ATOM 1206 N N . LEU A 1 151 ? 18.927 -0.885 -36.566 1.00 80.94 151 LEU A N 1
ATOM 1207 C CA . LEU A 1 151 ? 19.949 0.150 -36.698 1.00 80.94 151 LEU A CA 1
ATOM 1208 C C . LEU A 1 151 ? 20.806 0.255 -35.430 1.00 80.94 151 LEU A C 1
ATOM 1210 O O . LEU A 1 151 ? 22.035 0.236 -35.507 1.00 80.94 151 LEU A O 1
ATOM 1214 N N . LYS A 1 152 ? 20.171 0.287 -34.254 1.00 76.94 152 LYS A N 1
ATOM 1215 C CA . LYS A 1 152 ? 20.871 0.319 -32.961 1.00 76.94 152 LYS A CA 1
ATOM 1216 C C . LYS A 1 152 ? 21.747 -0.914 -32.755 1.00 76.94 152 LYS A C 1
ATOM 1218 O O . LYS A 1 152 ? 22.904 -0.768 -32.376 1.00 76.94 152 LYS A O 1
ATOM 1223 N N . LEU A 1 153 ? 21.243 -2.111 -33.062 1.00 72.88 153 LEU A N 1
ATOM 1224 C CA . LEU A 1 153 ? 22.022 -3.352 -32.957 1.00 72.88 153 LEU A CA 1
ATOM 1225 C C . LEU A 1 153 ? 23.210 -3.384 -33.926 1.00 72.88 153 LEU A C 1
ATOM 1227 O O . LEU A 1 153 ? 24.272 -3.899 -33.581 1.00 72.88 153 LEU A O 1
ATOM 1231 N N . SER A 1 154 ? 23.049 -2.812 -35.119 1.00 72.38 154 SER A N 1
ATOM 1232 C CA . SER A 1 154 ? 24.126 -2.720 -36.109 1.00 72.38 154 SER A CA 1
ATOM 1233 C C . SER A 1 154 ? 25.255 -1.811 -35.619 1.00 72.38 154 SER A C 1
ATOM 1235 O O . SER A 1 154 ? 26.421 -2.177 -35.737 1.00 72.38 154 SER A O 1
ATOM 1237 N N . ASN A 1 155 ? 24.911 -0.687 -34.983 1.00 70.38 155 ASN A N 1
ATOM 1238 C CA . ASN A 1 155 ? 25.881 0.245 -34.403 1.00 70.38 155 ASN A CA 1
ATOM 1239 C C . ASN A 1 155 ? 26.642 -0.359 -33.209 1.00 70.38 155 ASN A C 1
ATOM 1241 O O . ASN A 1 155 ? 27.833 -0.103 -33.041 1.00 70.38 155 ASN A O 1
ATOM 1245 N N . VAL A 1 156 ? 25.972 -1.193 -32.406 1.00 64.31 156 VAL A N 1
ATOM 1246 C CA . VAL A 1 156 ? 26.602 -1.942 -31.304 1.00 64.31 156 VAL A CA 1
ATOM 1247 C C . VAL A 1 156 ? 27.550 -3.014 -31.853 1.00 64.31 156 VAL A C 1
ATOM 1249 O O . VAL A 1 156 ? 28.676 -3.135 -31.390 1.00 64.31 156 VAL A O 1
ATOM 1252 N N . LYS A 1 157 ? 27.165 -3.740 -32.911 1.00 55.81 157 LYS A N 1
ATOM 1253 C CA . LYS A 1 157 ? 28.032 -4.749 -33.549 1.00 55.81 157 LYS A CA 1
ATOM 1254 C C . LYS A 1 157 ? 29.322 -4.160 -34.140 1.00 55.81 157 LYS A C 1
ATOM 1256 O O . LYS A 1 157 ? 30.308 -4.877 -34.287 1.00 55.81 157 LYS A O 1
ATOM 1261 N N . THR A 1 158 ? 29.321 -2.875 -34.491 1.00 54.78 158 THR A N 1
ATOM 1262 C CA . THR A 1 158 ? 30.508 -2.162 -34.988 1.00 54.78 158 THR A CA 1
ATOM 1263 C C . THR A 1 158 ? 31.416 -1.604 -33.885 1.00 54.78 158 THR A C 1
ATOM 1265 O O . THR A 1 158 ? 32.481 -1.077 -34.203 1.00 54.78 158 THR A O 1
ATOM 1268 N N . MET A 1 159 ? 31.034 -1.719 -32.606 1.00 52.44 159 MET A N 1
ATOM 1269 C CA . MET A 1 159 ? 31.892 -1.402 -31.459 1.00 52.44 159 MET A CA 1
ATOM 1270 C C . MET A 1 159 ? 32.771 -2.623 -31.154 1.00 52.44 159 MET A C 1
ATOM 1272 O O . MET A 1 159 ? 32.340 -3.625 -30.592 1.00 52.44 159 MET A O 1
ATOM 1276 N N . THR A 1 160 ? 34.015 -2.574 -31.624 1.00 53.81 160 THR A N 1
ATOM 1277 C CA . THR A 1 160 ? 34.997 -3.662 -31.531 1.00 53.81 160 THR A CA 1
ATOM 1278 C C . THR A 1 160 ? 35.611 -3.752 -30.126 1.00 53.81 160 THR A C 1
ATOM 1280 O O . THR A 1 160 ? 36.799 -3.493 -29.947 1.00 53.81 160 THR A O 1
ATOM 1283 N N . ASP A 1 161 ? 34.820 -4.122 -29.120 1.00 54.75 161 ASP A N 1
ATOM 1284 C CA . ASP A 1 161 ? 35.325 -4.681 -27.860 1.00 54.75 161 ASP A CA 1
ATOM 1285 C C . ASP A 1 161 ? 34.997 -6.182 -27.830 1.00 54.75 161 ASP A C 1
ATOM 1287 O O . ASP A 1 161 ? 33.857 -6.607 -28.016 1.00 54.75 161 ASP A O 1
ATOM 1291 N N . VAL A 1 162 ? 36.021 -7.004 -27.603 1.00 54.66 162 VAL A N 1
ATOM 1292 C CA . VAL A 1 162 ? 35.953 -8.471 -27.546 1.00 54.66 162 VAL A CA 1
ATOM 1293 C C . VAL A 1 162 ? 34.910 -8.970 -26.530 1.00 54.66 162 VAL A C 1
ATOM 1295 O O . VAL A 1 162 ? 34.342 -10.043 -26.729 1.00 54.66 162 VAL A O 1
ATOM 1298 N N . ASN A 1 163 ? 34.605 -8.195 -25.482 1.00 56.00 163 ASN A N 1
ATOM 1299 C CA . ASN A 1 163 ? 33.580 -8.527 -24.485 1.00 56.00 163 ASN A CA 1
ATOM 1300 C C . ASN A 1 163 ? 32.139 -8.189 -24.941 1.00 56.00 163 ASN A C 1
ATOM 1302 O O . ASN A 1 163 ? 31.170 -8.761 -24.440 1.00 56.00 163 ASN A O 1
ATOM 1306 N N . GLU A 1 164 ? 31.981 -7.287 -25.913 1.00 50.69 164 GLU A N 1
ATOM 1307 C CA . GLU A 1 164 ? 30.690 -6.883 -26.492 1.00 50.69 164 GLU A CA 1
ATOM 1308 C C . GLU A 1 164 ? 30.246 -7.828 -27.627 1.00 50.69 164 GLU A C 1
ATOM 1310 O O . GLU A 1 164 ? 29.048 -8.054 -27.829 1.00 50.69 164 GLU A O 1
ATOM 1315 N N . ILE A 1 165 ? 31.205 -8.473 -28.302 1.00 46.66 165 ILE A N 1
ATOM 1316 C CA . ILE A 1 165 ? 30.969 -9.456 -29.376 1.00 46.66 165 ILE A CA 1
ATOM 1317 C C . ILE A 1 165 ? 30.204 -10.686 -28.856 1.00 46.66 165 ILE A C 1
ATOM 1319 O O . ILE A 1 165 ? 29.194 -11.079 -29.445 1.00 46.66 165 ILE A O 1
ATOM 1323 N N . THR A 1 166 ? 30.610 -11.250 -27.716 1.00 51.97 166 THR A N 1
ATOM 1324 C CA . THR A 1 166 ? 29.931 -12.394 -27.075 1.00 51.97 166 THR A CA 1
ATOM 1325 C C . THR A 1 166 ? 28.538 -12.034 -26.548 1.00 51.97 166 THR A C 1
ATOM 1327 O O . THR A 1 166 ? 27.619 -12.856 -26.600 1.00 51.97 166 THR A O 1
ATOM 1330 N N . HIS A 1 167 ? 28.332 -10.794 -26.091 1.00 43.81 167 HIS A N 1
ATOM 1331 C CA . HIS A 1 167 ? 27.016 -10.307 -25.665 1.00 43.81 167 HIS A CA 1
ATOM 1332 C C . HIS A 1 167 ? 26.062 -10.098 -26.863 1.00 43.81 167 HIS A C 1
ATOM 1334 O O . HIS A 1 167 ? 24.875 -10.437 -26.793 1.00 43.81 167 HIS A O 1
ATOM 1340 N N . CYS A 1 168 ? 26.577 -9.622 -28.001 1.00 49.00 168 CYS A N 1
ATOM 1341 C CA . CYS A 1 168 ? 25.808 -9.442 -29.237 1.00 49.00 168 CYS A CA 1
ATOM 1342 C C . CYS A 1 168 ? 25.411 -10.761 -29.918 1.00 49.00 168 CYS A C 1
ATOM 1344 O O . CYS A 1 168 ? 24.326 -10.846 -30.512 1.00 49.00 168 CYS A O 1
ATOM 1346 N N . GLU A 1 169 ? 26.241 -11.803 -29.819 1.00 51.94 169 GLU A N 1
ATOM 1347 C CA . GLU A 1 169 ? 25.891 -13.147 -30.294 1.00 51.94 169 GLU A CA 1
ATOM 1348 C C . GLU A 1 169 ? 24.689 -13.721 -29.534 1.00 51.94 169 GLU A C 1
ATOM 1350 O O . GLU A 1 169 ? 23.757 -14.236 -30.158 1.00 51.94 169 GLU A O 1
ATOM 1355 N N . PHE A 1 170 ? 24.638 -13.545 -28.208 1.00 49.25 170 PHE A N 1
ATOM 1356 C CA . PHE A 1 170 ? 23.519 -14.008 -27.381 1.00 49.25 170 PHE A CA 1
ATOM 1357 C C . PHE A 1 170 ? 22.188 -13.328 -27.752 1.00 49.25 170 PHE A C 1
ATOM 1359 O O . PHE A 1 170 ? 21.148 -13.988 -27.863 1.00 49.25 170 PHE A O 1
ATOM 1366 N N . ILE A 1 171 ? 22.212 -12.015 -28.013 1.00 50.03 171 ILE A N 1
ATOM 1367 C CA . ILE A 1 171 ? 21.029 -11.249 -28.443 1.00 50.03 171 ILE A CA 1
ATOM 1368 C C . ILE A 1 171 ? 20.589 -11.661 -29.859 1.00 50.03 171 ILE A C 1
ATOM 1370 O O . ILE A 1 171 ? 19.396 -11.870 -30.103 1.00 50.03 171 ILE A O 1
ATOM 1374 N N . SER A 1 172 ? 21.539 -11.848 -30.780 1.00 51.19 172 SER A N 1
ATOM 1375 C CA . SER A 1 172 ? 21.249 -12.271 -32.159 1.00 51.19 172 SER A CA 1
ATOM 1376 C C . SER A 1 172 ? 20.640 -13.674 -32.221 1.00 51.19 172 SER A C 1
ATOM 1378 O O . SER A 1 172 ? 19.679 -13.900 -32.961 1.00 51.19 172 SER A O 1
ATOM 1380 N N . HIS A 1 173 ? 21.146 -14.613 -31.418 1.00 48.66 173 HIS A N 1
ATOM 1381 C CA . HIS A 1 173 ? 20.635 -15.984 -31.380 1.00 48.66 173 HIS A CA 1
ATOM 1382 C C . HIS A 1 173 ? 19.202 -16.047 -30.827 1.00 48.66 173 HIS A C 1
ATOM 1384 O O . HIS A 1 173 ? 18.367 -16.781 -31.351 1.00 48.66 173 HIS A O 1
ATOM 1390 N N . ARG A 1 174 ? 18.868 -15.203 -29.841 1.00 47.84 174 ARG A N 1
ATOM 1391 C CA . ARG A 1 174 ? 17.507 -15.097 -29.285 1.00 47.84 174 ARG A CA 1
ATOM 1392 C C . ARG A 1 174 ? 16.517 -14.443 -30.256 1.00 47.84 174 ARG A C 1
ATOM 1394 O O . ARG A 1 174 ? 15.376 -14.888 -30.351 1.00 47.84 174 ARG A O 1
ATOM 1401 N N . SER A 1 175 ? 16.969 -13.444 -31.016 1.00 46.66 175 SER A N 1
ATOM 1402 C CA . SER A 1 175 ? 16.186 -12.818 -32.092 1.00 46.66 175 SER A CA 1
ATOM 1403 C C . SER A 1 175 ? 15.903 -13.800 -33.241 1.00 46.66 175 SER A C 1
ATOM 1405 O O . SER A 1 175 ? 14.774 -13.893 -33.722 1.00 46.66 175 SER A O 1
ATOM 1407 N N . ASN A 1 176 ? 16.884 -14.625 -33.625 1.00 44.72 176 ASN A N 1
ATOM 1408 C CA . ASN A 1 176 ? 16.691 -15.682 -34.626 1.00 44.72 176 ASN A CA 1
ATOM 1409 C C . ASN A 1 176 ? 15.885 -16.884 -34.098 1.00 44.72 176 ASN A C 1
ATOM 1411 O O . ASN A 1 176 ? 15.116 -17.468 -34.857 1.00 44.72 176 ASN A O 1
ATOM 1415 N N . GLY A 1 177 ? 15.976 -17.220 -32.809 1.00 39.41 177 GLY A N 1
ATOM 1416 C CA . GLY A 1 177 ? 15.103 -18.215 -32.173 1.00 39.41 177 GLY A CA 1
ATOM 1417 C C . GLY A 1 177 ? 13.625 -17.803 -32.190 1.00 39.41 177 GLY A C 1
ATOM 1418 O O . GLY A 1 177 ? 12.753 -18.651 -32.366 1.00 39.41 177 GLY A O 1
ATOM 1419 N N . GLY A 1 178 ? 13.344 -16.496 -32.120 1.00 39.31 178 GLY A N 1
ATOM 1420 C CA . GLY A 1 178 ? 12.006 -15.931 -32.334 1.00 39.31 178 GLY A CA 1
ATOM 1421 C C . GLY A 1 178 ? 11.491 -16.058 -33.774 1.00 39.31 178 GLY A C 1
ATOM 1422 O O . GLY A 1 178 ? 10.284 -16.144 -33.978 1.00 39.31 178 GLY A O 1
ATOM 1423 N N . LYS A 1 179 ? 12.380 -16.160 -34.774 1.00 41.84 179 LYS A N 1
ATOM 1424 C CA . LYS A 1 179 ? 11.997 -16.421 -36.177 1.00 41.84 179 LYS A CA 1
ATOM 1425 C C . LYS A 1 179 ? 11.567 -17.873 -36.424 1.00 41.84 179 LYS A C 1
ATOM 1427 O O . LYS A 1 179 ? 10.878 -18.131 -37.407 1.00 41.84 179 LYS A O 1
ATOM 1432 N N . SER A 1 180 ? 11.919 -18.808 -35.534 1.00 34.44 180 SER A N 1
ATOM 1433 C CA . SER A 1 180 ? 11.537 -20.227 -35.651 1.00 34.44 180 SER A CA 1
ATOM 1434 C C . SER A 1 180 ? 10.021 -20.451 -35.528 1.00 34.44 180 SER A C 1
ATOM 1436 O O . SER A 1 180 ? 9.489 -21.422 -36.057 1.00 34.44 180 SER A O 1
ATOM 1438 N N . VAL A 1 181 ? 9.294 -19.526 -34.889 1.00 39.97 181 VAL A N 1
ATOM 1439 C CA . VAL A 1 181 ? 7.832 -19.635 -34.726 1.00 39.97 181 VAL A CA 1
ATOM 1440 C C . VAL A 1 181 ? 7.059 -19.091 -35.935 1.00 39.97 181 VAL A C 1
ATOM 1442 O O . VAL A 1 181 ? 5.870 -19.374 -36.058 1.00 39.97 181 VAL A O 1
ATOM 1445 N N . THR A 1 182 ? 7.691 -18.361 -36.863 1.00 34.88 182 THR A N 1
ATOM 1446 C CA . THR A 1 182 ? 6.938 -17.675 -37.928 1.00 34.88 182 THR A CA 1
ATOM 1447 C C . THR A 1 182 ? 7.326 -17.977 -39.364 1.00 34.88 182 THR A C 1
ATOM 1449 O O . THR A 1 182 ? 6.604 -17.484 -40.208 1.00 34.88 182 THR A O 1
ATOM 1452 N N . ASN A 1 183 ? 8.344 -18.781 -39.698 1.00 34.12 183 ASN A N 1
ATOM 1453 C CA . ASN A 1 183 ? 8.543 -19.212 -41.095 1.00 34.12 183 ASN A CA 1
ATOM 1454 C C . ASN A 1 183 ? 9.303 -20.549 -41.197 1.00 34.12 183 ASN A C 1
ATOM 1456 O O . ASN A 1 183 ? 10.514 -20.593 -41.410 1.00 34.12 183 ASN A O 1
ATOM 1460 N N . GLN A 1 184 ? 8.566 -21.662 -41.131 1.00 39.00 184 GLN A N 1
ATOM 1461 C CA . GLN A 1 184 ? 8.793 -22.713 -42.122 1.00 39.00 184 GLN A CA 1
ATOM 1462 C C . GLN A 1 184 ? 8.399 -22.116 -43.481 1.00 39.00 184 GLN A C 1
ATOM 1464 O O . GLN A 1 184 ? 7.301 -21.585 -43.587 1.00 39.00 184 GLN A O 1
ATOM 1469 N N . LEU A 1 185 ? 9.279 -22.240 -44.478 1.00 35.97 185 LEU A N 1
ATOM 1470 C CA . LEU A 1 185 ? 9.212 -21.747 -45.866 1.00 35.97 185 LEU A CA 1
ATOM 1471 C C . LEU A 1 185 ? 10.091 -20.520 -46.169 1.00 35.97 185 LEU A C 1
ATOM 1473 O O . LEU A 1 185 ? 9.821 -19.389 -45.777 1.00 35.97 185 LEU A O 1
ATOM 1477 N N . SER A 1 186 ? 11.096 -20.814 -47.001 1.00 39.72 186 SER A N 1
ATOM 1478 C CA . SER A 1 186 ? 11.719 -19.925 -47.987 1.00 39.72 186 SER A CA 1
ATOM 1479 C C . SER A 1 186 ? 12.876 -19.029 -47.548 1.00 39.72 186 SER A C 1
ATOM 1481 O O . SER A 1 186 ? 12.783 -17.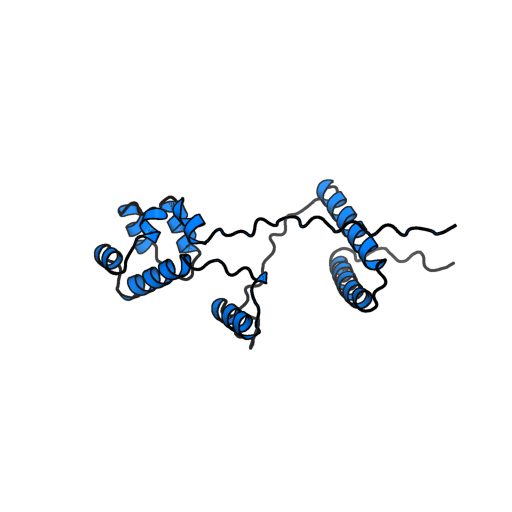820 -47.697 1.00 39.72 186 SER A O 1
ATOM 1483 N N . ILE A 1 187 ? 14.023 -19.618 -47.184 1.00 32.50 187 ILE A N 1
ATOM 1484 C CA . ILE A 1 187 ? 15.335 -19.105 -47.640 1.00 32.50 187 ILE A CA 1
ATOM 1485 C C . ILE A 1 187 ? 16.227 -20.309 -47.977 1.00 32.50 187 ILE A C 1
ATOM 1487 O O . ILE A 1 187 ? 17.046 -20.753 -47.180 1.00 32.50 187 ILE A O 1
ATOM 1491 N N . GLY A 1 188 ? 15.986 -20.883 -49.155 1.00 33.78 188 GLY A N 1
ATOM 1492 C CA . GLY A 1 188 ? 16.805 -21.929 -49.775 1.00 33.78 188 GLY A CA 1
ATOM 1493 C C . GLY A 1 188 ? 17.553 -21.448 -51.018 1.00 33.78 188 GLY A C 1
ATOM 1494 O O . GLY A 1 188 ? 17.952 -22.272 -51.824 1.00 33.78 188 GLY A O 1
ATOM 1495 N N . TYR A 1 189 ? 17.719 -20.141 -51.222 1.00 35.09 189 TYR A N 1
ATOM 1496 C CA . TYR A 1 189 ? 18.462 -19.628 -52.372 1.00 35.09 189 TYR A CA 1
ATOM 1497 C C . TYR A 1 189 ? 19.349 -18.455 -51.966 1.00 35.09 189 TYR A C 1
ATOM 1499 O O . TYR A 1 189 ? 18.878 -17.543 -51.290 1.00 35.09 189 TYR A O 1
ATOM 1507 N N . LEU A 1 190 ? 20.592 -18.503 -52.460 1.00 32.22 190 LEU A N 1
ATOM 1508 C CA . LEU A 1 190 ? 21.689 -17.527 -52.360 1.00 32.22 190 LEU A CA 1
ATOM 1509 C C . LEU A 1 190 ? 22.785 -17.830 -51.323 1.00 32.22 190 LEU A C 1
ATOM 1511 O O . LEU A 1 190 ? 23.300 -16.935 -50.661 1.00 32.22 190 LEU A O 1
ATOM 1515 N N . ILE A 1 191 ? 23.220 -19.090 -51.277 1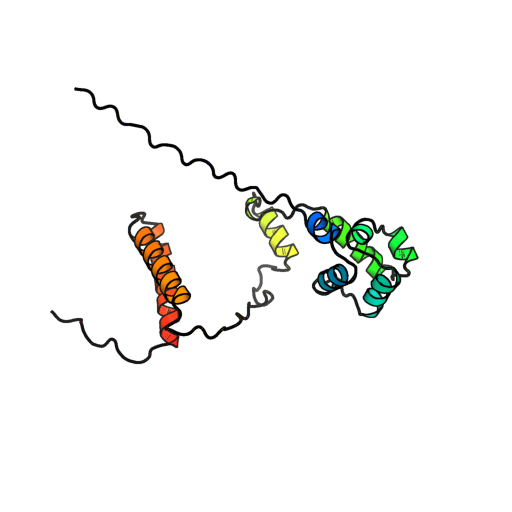.00 35.25 191 ILE A N 1
ATOM 1516 C CA . ILE A 1 191 ? 24.656 -19.394 -51.268 1.00 35.25 191 ILE A CA 1
ATOM 1517 C C . ILE A 1 191 ? 24.902 -20.184 -52.557 1.00 35.25 191 ILE A C 1
ATOM 1519 O O . ILE A 1 191 ? 24.333 -21.259 -52.697 1.00 35.25 191 ILE A O 1
ATOM 1523 N N . ASP A 1 192 ? 25.575 -19.556 -53.527 1.00 32.56 192 ASP A N 1
ATOM 1524 C CA . ASP A 1 192 ? 26.506 -20.154 -54.508 1.00 32.56 192 ASP A CA 1
ATOM 1525 C C . ASP A 1 192 ? 26.713 -19.213 -55.712 1.00 32.56 192 ASP A C 1
ATOM 1527 O O . ASP A 1 192 ? 26.044 -19.323 -56.745 1.00 32.56 192 ASP A O 1
ATOM 1531 N N . ASN A 1 193 ? 27.620 -18.247 -55.519 1.00 33.47 193 ASN A N 1
ATOM 1532 C CA . ASN A 1 193 ? 28.746 -17.841 -56.388 1.00 33.47 193 ASN A CA 1
ATOM 1533 C C . ASN A 1 193 ? 29.206 -16.419 -56.061 1.00 33.47 193 ASN A C 1
ATOM 1535 O O . ASN A 1 193 ? 28.386 -15.483 -56.190 1.00 33.47 193 ASN A O 1
#

Sequence (193 aa):
MSSQASLPASPALITEKVSTKTMSDLIKDFDTEELIEYLGRKNLKLKETHFKILRKKEIAGSDFLELTEEKLHNISFALGLVTRLTKFIEGLSQKLQNYSSLKTLDDLKEMLRRNKVNGEDITNIKQFTPVLEKISNDDKAFKHCMEDIILKLSNVKTMTDVNEITHCEFISHRSNGGKSVTNQLSIGYLIDN

InterPro domains:
  IPR013761 Sterile alpha motif/pointed domain superfamily [G3DSA:1.10.150.50] (15-100)

Secondary structure (DSSP, 8-state):
---PPPPPPPP-----------HHHHHTT--HHHHHHHHHTSSS---HHHHHHHHHTT--HHHHHT--HHHHHHTT--HHHHHHHHHHHHHHTS----GGG--SHHHHHHHHHHTT--SS-STTS-----------TT-HHHHHHHHHHHHHHHHHHTS--HHHHHHHHHHHHHHHHHHTTT-SS--------

Organism: NCBI:txid94130

pLDDT: mean 71.26, std 20.67, range [32.22, 98.06]

Radius of gyration: 26.51 Å; Cα contacts (8 Å, |Δi|>4): 91; chains: 1; bounding box: 72×46×74 Å

Nearest PDB structures (foldseek):
  1pk3-assembly1_A  TM=8.293E-01  e=4.553E-02  Drosophila melanogaster
  8bw8-assembly1_A  TM=6.881E-01  e=5.658E-02  Drosophila melanogaster
  3bs7-assembly2_B  TM=8.595E-01  e=3.586E-01  Drosophila melanogaster

Foldseek 3Di:
DDDDDDDPDDPDPPPPPPCQQFLLNVQLPFWLVSNVVVVVPDPLPDDVVNSVLSVVVRQGSNNLLVDALVNCVVSVDDNSSSVSSNVVSVVRPDGPCDPVNCPDPVSVCVVCVVVVNNVPDCVPPPDDDDPDDDDDPPPPVVVVVVVVVVVVLVVQCPPPDPVSVVVSVVVVVVVVVVCVVPDPDDDPDDPDD